Protein AF-A0A3D9SWX7-F1 (afdb_monomer)

Radius of gyration: 39.51 Å; Cα contacts (8 Å, |Δi|>4): 112; chains: 1; bounding box: 90×75×107 Å

Foldseek 3Di:
DVVVVVVVVVVQVVQCVVCVVVVHHRPVVVVVVVVVVVVVVVVVVDVVVPDPPVVVVVVVVVVVVVVVVVVVVVVVVVVVVVVVVVVVVVVVVVVVVVVVVVVPPDPPPPPPPPPPDDDPPCPAPFQAAPPPGDTDGVVQQPPDDPPDGDHDPVRVPPPPDPDPPPDPDPPPDPDDDDDDDDDDDDDDDDDDDDDDPDDDDDDPPPDPDDPVVPDDPVPDDDPDPVVCDDPVNDRPDLVSLLVVLVVLLVVLVVLLVVLVVVLVVCVVVVHDDDVSVVSVVSSVVSNVSSVVSVVVSVVSVVVVVVVVVCVVCVVPDDCPPVPDD

Mean predicted aligned error: 20.66 Å

Solvent-accessible surface area (backbone atoms only — not comparable to full-atom values): 20179 Å² total; per-residue (Å²): 112,71,68,58,53,52,52,53,49,54,52,51,53,53,50,37,51,54,27,52,75,68,75,39,85,27,74,68,54,55,56,47,48,54,52,48,50,57,47,52,50,54,49,49,55,48,57,73,69,41,75,53,73,69,54,52,51,54,50,50,53,49,52,50,52,50,50,53,53,49,52,52,51,49,52,51,51,50,52,53,53,49,54,52,50,56,51,48,56,50,49,53,49,51,51,50,51,51,50,51,61,68,66,49,74,75,75,80,72,71,77,74,78,76,86,85,66,98,65,95,65,83,76,66,69,63,47,57,15,69,87,79,56,51,70,36,57,66,78,81,54,74,85,69,63,95,88,57,78,57,65,45,75,66,67,67,67,47,75,75,73,73,73,78,72,77,73,78,70,78,75,77,71,79,74,82,76,81,78,93,78,77,87,78,76,87,85,75,83,76,83,90,72,79,88,77,87,72,80,77,76,82,71,79,78,78,81,80,75,62,73,83,75,72,60,66,86,82,72,64,74,78,75,79,52,73,90,79,51,52,94,80,78,56,64,92,43,72,68,52,44,46,52,48,28,53,50,52,23,51,50,23,52,53,48,26,53,55,40,52,54,48,48,55,53,38,48,74,70,70,54,74,61,72,68,52,54,53,45,52,53,50,29,52,51,24,54,52,49,22,52,51,26,51,53,51,34,57,56,55,52,56,52,48,57,54,53,51,54,47,68,75,41,74,82,74,61,76,65,73,77,80,71,71,127

Organism: NCBI:txid111806

Nearest PDB structures (foldseek):
  6b87-assembly2_B-3  TM=8.298E-01  e=4.002E+00  synthetic construct
  6he3-assembly1_A  TM=9.204E-01  e=6.513E+00  Pseudomonas aeruginosa
  6b87-assembly1_A-2  TM=7.754E-01  e=4.253E+00  synthetic construct

Sequence (325 aa):
MSLLIAYFLVRNTTQDLVFRATGKMPPSYRRSEARRQAREERAARRREKGDGPLKRFFAGELEQAVADAGEKRERARAKKRAARREAWELEDAEEAARRENRARPTPQVEPPPAPTGNSSGDDGVIIPCGDCGAGMDPADVAGYTPTADPLCRACRTRPTAPPPVPQPSPASRPAPSPDPQHAAAPNVPAPVGDPDTTRPEPAPAAVVIDISKWRPRAAMPEPIKEADVSVSGETPNLSAALAYTNTMASECMQGAASVETSIASLQAGGVSGPALSALAQAQEALTQAMTAFNAANAALTRHVSVSDAYAANHDAGDKQFVTQD

pLDDT: mean 78.06, std 18.07, range [32.56, 98.25]

Structure (mmCIF, N/CA/C/O backbone):
data_AF-A0A3D9SWX7-F1
#
_entry.id   AF-A0A3D9SWX7-F1
#
loop_
_atom_site.group_PDB
_atom_site.id
_atom_site.type_symbol
_atom_site.label_atom_id
_atom_site.label_alt_id
_atom_site.label_comp_id
_atom_site.label_asym_id
_atom_site.label_entity_id
_atom_site.label_seq_id
_atom_site.pdbx_PDB_ins_code
_atom_site.Cartn_x
_atom_site.Cartn_y
_atom_site.Cartn_z
_atom_site.occupancy
_atom_site.B_iso_or_equiv
_atom_site.auth_seq_id
_atom_site.auth_comp_id
_atom_site.auth_asym_id
_atom_site.auth_atom_id
_atom_site.pdbx_PDB_model_num
ATOM 1 N N . MET A 1 1 ? -37.914 10.258 11.280 1.00 65.19 1 MET A N 1
ATOM 2 C CA . MET A 1 1 ? -36.605 10.672 11.847 1.00 65.19 1 MET A CA 1
ATOM 3 C C . MET A 1 1 ? -35.975 11.827 11.067 1.00 65.19 1 MET A C 1
ATOM 5 O O . MET A 1 1 ? -35.713 12.861 11.663 1.00 65.19 1 MET A O 1
ATOM 9 N N . SER A 1 2 ? -35.792 11.715 9.749 1.00 72.12 2 SER A N 1
ATOM 10 C CA . SER A 1 2 ? -35.164 12.737 8.884 1.00 72.12 2 SER A CA 1
ATOM 11 C C . SER A 1 2 ? -35.827 14.127 8.929 1.00 72.12 2 SER A C 1
ATOM 13 O O . SER A 1 2 ? -35.125 15.129 9.022 1.00 72.12 2 SER A O 1
ATOM 15 N N . LEU A 1 3 ? -37.163 14.206 8.974 1.00 86.56 3 LEU A N 1
ATOM 16 C CA . LEU A 1 3 ? -37.883 15.488 9.087 1.00 86.56 3 LEU A CA 1
ATOM 17 C C . LEU A 1 3 ? -37.662 16.205 10.432 1.00 86.56 3 LEU A C 1
ATOM 19 O O . LEU A 1 3 ? -37.580 17.430 10.470 1.00 86.56 3 LEU A O 1
ATOM 23 N N . LEU A 1 4 ? -37.504 15.456 11.530 1.00 88.25 4 LEU A N 1
ATOM 24 C CA . LEU A 1 4 ? -37.203 16.039 12.842 1.00 88.25 4 LEU A CA 1
ATOM 25 C C . LEU A 1 4 ? -35.790 16.631 12.862 1.00 88.25 4 LEU A C 1
ATOM 27 O O . LEU A 1 4 ? -35.595 17.730 13.371 1.00 88.25 4 LEU A O 1
ATOM 31 N N . ILE A 1 5 ? -34.818 15.943 12.255 1.00 87.25 5 ILE A N 1
ATOM 32 C CA . ILE A 1 5 ? -33.437 16.432 12.136 1.00 87.25 5 ILE A CA 1
ATOM 33 C C . ILE A 1 5 ? -33.399 17.729 11.317 1.00 87.25 5 ILE A C 1
ATOM 35 O O . ILE A 1 5 ? -32.785 18.703 11.752 1.00 87.25 5 ILE A O 1
ATOM 39 N N . ALA A 1 6 ? -34.107 17.775 10.183 1.00 88.81 6 ALA A N 1
ATOM 40 C CA . ALA A 1 6 ? -34.207 18.978 9.356 1.00 88.81 6 ALA A CA 1
ATOM 41 C C . ALA A 1 6 ? -34.850 20.151 10.119 1.00 88.81 6 ALA A C 1
ATOM 43 O O . ALA A 1 6 ? -34.320 21.261 10.102 1.00 88.81 6 ALA A O 1
ATOM 44 N N . TYR A 1 7 ? -35.932 19.899 10.863 1.00 94.69 7 TYR A N 1
ATOM 45 C CA . TYR A 1 7 ? -36.587 20.915 11.691 1.00 94.69 7 TYR A CA 1
ATOM 46 C C . TYR A 1 7 ? -35.655 21.483 12.775 1.00 94.69 7 TYR A C 1
ATOM 48 O O . TYR A 1 7 ? -35.558 22.702 12.935 1.00 94.69 7 TYR A O 1
ATOM 56 N N . PHE A 1 8 ? -34.920 20.629 13.495 1.00 89.75 8 PHE A N 1
ATOM 57 C CA . PHE A 1 8 ? -33.957 21.081 14.506 1.00 89.75 8 PHE A CA 1
ATOM 58 C C . PHE A 1 8 ? -32.782 21.853 13.901 1.00 89.75 8 PHE A C 1
ATOM 60 O O . PHE A 1 8 ? -32.308 22.811 14.515 1.00 89.75 8 PHE A O 1
ATOM 67 N N . LEU A 1 9 ? -32.328 21.472 12.705 1.00 89.50 9 LEU A N 1
ATOM 68 C CA . LEU A 1 9 ? -31.266 22.180 11.999 1.00 89.50 9 LEU A CA 1
ATOM 69 C C . LEU A 1 9 ? -31.719 23.594 11.616 1.00 89.50 9 LEU A C 1
ATOM 71 O O . LEU A 1 9 ? -31.053 24.557 11.984 1.00 89.50 9 LEU A O 1
ATOM 75 N N . VAL A 1 10 ? -32.884 23.726 10.972 1.00 92.38 10 VAL A N 1
ATOM 76 C CA . VAL A 1 10 ? -33.448 25.025 10.561 1.00 92.38 10 VAL A CA 1
ATOM 77 C C . VAL A 1 10 ? -33.735 25.918 11.770 1.00 92.38 10 VAL A C 1
ATOM 79 O O . VAL A 1 10 ? -33.436 27.112 11.760 1.00 92.38 10 VAL A O 1
ATOM 82 N N . ARG A 1 11 ? -34.267 25.354 12.858 1.00 92.50 11 ARG A N 1
ATOM 83 C CA . ARG A 1 11 ? -34.503 26.103 14.098 1.00 92.50 11 ARG A CA 1
ATOM 84 C C . ARG A 1 11 ? -33.201 26.614 14.725 1.00 92.50 11 ARG A C 1
ATOM 86 O O . ARG A 1 11 ? -33.154 27.754 15.173 1.00 92.50 11 ARG A O 1
ATOM 93 N N . ASN A 1 12 ? -32.148 25.799 14.763 1.00 87.81 12 ASN A N 1
ATOM 94 C CA . ASN A 1 12 ? -30.866 26.220 15.330 1.00 87.81 12 ASN A CA 1
ATOM 95 C C . ASN A 1 12 ? -30.166 27.269 14.455 1.00 87.81 12 ASN A C 1
ATOM 97 O O . ASN A 1 12 ? -29.631 28.236 14.990 1.00 87.81 12 ASN A O 1
ATOM 101 N N . THR A 1 13 ? -30.205 27.129 13.126 1.00 87.19 13 THR A N 1
ATOM 102 C CA . THR A 1 13 ? -29.571 28.100 12.218 1.00 87.19 13 THR A CA 1
ATOM 103 C C . THR A 1 13 ? -30.276 29.452 12.253 1.00 87.19 13 THR A C 1
ATOM 105 O O . THR A 1 13 ? -29.616 30.485 12.328 1.00 87.19 13 THR A O 1
ATOM 108 N N . THR A 1 14 ? -31.609 29.463 12.270 1.00 90.94 14 THR A N 1
ATOM 109 C CA . THR A 1 14 ? -32.395 30.703 12.391 1.00 90.94 14 THR A CA 1
ATOM 110 C C . THR A 1 14 ? -32.165 31.399 13.731 1.00 90.94 14 THR A C 1
ATOM 112 O O . THR A 1 14 ? -31.954 32.611 13.755 1.00 90.94 14 THR A O 1
ATOM 115 N N . GLN A 1 15 ? -32.114 30.652 14.840 1.00 90.31 15 GLN A N 1
ATOM 116 C CA . GLN A 1 15 ? -31.745 31.211 16.143 1.00 90.31 15 GLN A CA 1
ATOM 117 C C . GLN A 1 15 ? -30.334 31.808 16.119 1.00 90.31 15 GLN A C 1
ATOM 119 O O . GLN A 1 15 ? -30.150 32.944 16.553 1.00 90.31 15 GLN A O 1
ATOM 124 N N . ASP A 1 16 ? -29.350 31.106 15.561 1.00 87.38 16 ASP A N 1
ATOM 125 C CA . ASP A 1 16 ? -27.976 31.606 15.504 1.00 87.38 16 ASP A CA 1
ATOM 126 C C . ASP A 1 16 ? -27.852 32.894 14.666 1.00 87.38 16 ASP A C 1
ATOM 128 O O . ASP A 1 16 ? -27.117 33.806 15.054 1.00 87.38 16 ASP A O 1
ATOM 132 N N . LEU A 1 17 ? -28.619 33.024 13.576 1.00 88.94 17 LEU A N 1
ATOM 133 C CA . LEU A 1 17 ? -28.676 34.250 12.770 1.00 88.94 17 LEU A CA 1
ATOM 134 C C . LEU A 1 17 ? -29.289 35.431 13.538 1.00 88.94 17 LEU A C 1
ATOM 136 O O . LEU A 1 17 ? -28.744 36.534 13.489 1.00 88.94 17 LEU A O 1
ATOM 140 N N . VAL A 1 18 ? -30.367 35.209 14.297 1.00 92.75 18 VAL A N 1
ATOM 141 C CA . VAL A 1 18 ? -30.995 36.253 15.133 1.00 92.75 18 VAL A CA 1
ATOM 142 C C . VAL A 1 18 ? -30.048 36.716 16.245 1.00 92.75 18 VAL A C 1
ATOM 144 O O . VAL A 1 18 ? -29.909 37.914 16.503 1.00 92.75 18 VAL A O 1
ATOM 147 N N . PHE A 1 19 ? -29.344 35.786 16.892 1.00 91.44 19 PHE A N 1
ATOM 148 C CA . PHE A 1 19 ? -28.353 36.132 17.914 1.00 91.44 19 PHE A CA 1
ATOM 149 C C . PHE A 1 19 ? -27.178 36.917 17.319 1.00 91.44 19 PHE A C 1
ATOM 151 O O . PHE A 1 19 ? -26.782 37.944 17.874 1.00 91.44 19 PHE A O 1
ATOM 158 N N . ARG A 1 20 ? -26.695 36.517 16.138 1.00 87.56 20 ARG A N 1
ATOM 159 C CA . ARG A 1 20 ? -25.644 37.249 15.422 1.00 87.56 20 ARG A CA 1
ATOM 160 C C . ARG A 1 20 ? -26.080 38.666 15.041 1.00 87.56 20 ARG A C 1
ATOM 162 O O . ARG A 1 20 ? -25.298 39.594 15.221 1.00 87.56 20 ARG A O 1
ATOM 169 N N . ALA A 1 21 ? -27.319 38.849 14.586 1.00 91.50 21 ALA A N 1
ATOM 170 C CA . ALA A 1 21 ? -27.867 40.167 14.256 1.00 91.50 21 ALA A CA 1
ATOM 171 C C . ALA A 1 21 ? -28.000 41.089 15.484 1.00 91.50 21 ALA A C 1
ATOM 173 O O . ALA A 1 21 ? -27.862 42.300 15.366 1.00 91.50 21 ALA A O 1
ATOM 174 N N . THR A 1 22 ? -28.216 40.523 16.676 1.00 93.25 22 THR A N 1
ATOM 175 C CA . THR A 1 22 ? -28.318 41.281 17.939 1.00 93.25 22 THR A CA 1
ATOM 176 C C . THR A 1 22 ? -26.972 41.504 18.638 1.00 93.25 22 THR A C 1
ATOM 178 O O . THR A 1 22 ? -26.945 42.005 19.762 1.00 93.25 22 THR A O 1
ATOM 181 N N . GLY A 1 23 ? -25.853 41.112 18.014 1.00 91.62 23 GLY A N 1
ATOM 182 C CA . GLY A 1 23 ? -24.508 41.225 18.592 1.00 91.62 23 GLY A CA 1
ATOM 183 C C . GLY A 1 23 ? -24.265 40.309 19.799 1.00 91.62 23 GLY A C 1
ATOM 184 O O . GLY A 1 23 ? -23.254 40.439 20.488 1.00 91.62 23 GLY A O 1
ATOM 185 N N . LYS A 1 24 ? -25.180 39.374 20.081 1.00 92.69 24 LYS A N 1
ATOM 186 C CA . LYS A 1 24 ? -25.066 38.424 21.192 1.00 92.69 24 LYS A CA 1
ATOM 187 C C . LYS A 1 24 ? -24.493 37.108 20.678 1.00 92.69 24 LYS A C 1
ATOM 189 O O . LYS A 1 24 ? -24.900 36.601 19.640 1.00 92.69 24 LYS A O 1
ATOM 194 N N . MET A 1 25 ? -23.579 36.503 21.438 1.00 90.12 25 MET A N 1
ATOM 195 C CA . MET A 1 25 ? -23.024 35.205 21.046 1.00 90.12 25 MET A CA 1
ATOM 196 C C . MET A 1 25 ? -24.112 34.119 20.987 1.00 90.12 25 MET A C 1
ATOM 198 O O . MET A 1 25 ? -24.830 33.956 21.986 1.00 90.12 25 MET A O 1
ATOM 202 N N . PRO A 1 26 ? -24.204 33.354 19.880 1.00 91.12 26 PRO A N 1
ATOM 203 C CA . PRO A 1 26 ? -25.212 32.318 19.712 1.00 91.12 26 PRO A CA 1
ATOM 204 C C . PRO A 1 26 ? -25.131 31.219 20.786 1.00 91.12 26 PRO A C 1
ATOM 206 O O . PRO A 1 26 ? -24.032 30.854 21.224 1.00 91.12 26 PRO A O 1
ATOM 209 N N . PRO A 1 27 ? -26.264 30.633 21.214 1.00 86.56 27 PRO A N 1
ATOM 210 C CA . PRO A 1 27 ? -26.275 29.538 22.187 1.00 86.56 27 PRO A CA 1
ATOM 211 C C . PRO A 1 27 ? -25.496 28.291 21.736 1.00 86.56 27 PRO A C 1
ATOM 213 O O . PRO A 1 27 ? -24.993 27.539 22.577 1.00 86.56 27 PRO A O 1
ATOM 216 N N . SER A 1 28 ? -25.402 28.038 20.427 1.00 82.69 28 SER A N 1
ATOM 217 C CA . SER A 1 28 ? -24.590 26.954 19.857 1.00 82.69 28 SER A CA 1
ATOM 218 C C . SER A 1 28 ? -23.093 27.202 20.082 1.00 82.69 28 SER A C 1
ATOM 220 O O . SER A 1 28 ? -22.375 26.306 20.536 1.00 82.69 28 SER A O 1
ATOM 222 N N . TYR A 1 29 ? -22.650 28.443 19.869 1.00 87.69 29 TYR A N 1
ATOM 223 C CA . TYR A 1 29 ? -21.272 28.881 20.050 1.00 87.69 29 TYR A CA 1
ATOM 224 C C . TYR A 1 29 ? -20.845 28.802 21.520 1.00 87.69 29 TYR A C 1
ATOM 226 O O . TYR A 1 29 ? -19.825 28.189 21.817 1.00 87.69 29 TYR A O 1
ATOM 234 N N . ARG A 1 30 ? -21.684 29.253 22.465 1.00 88.94 30 ARG A N 1
ATOM 235 C CA . ARG A 1 30 ? -21.410 29.102 23.912 1.00 88.94 30 ARG A CA 1
ATOM 236 C C . ARG A 1 30 ? -21.240 27.640 24.334 1.00 88.94 30 ARG A C 1
ATOM 238 O O . ARG A 1 30 ? -20.355 27.316 25.118 1.00 88.94 30 ARG A O 1
ATOM 245 N N . ARG A 1 31 ? -22.063 26.730 23.795 1.00 89.44 31 ARG A N 1
ATOM 246 C CA . ARG A 1 31 ? -21.935 25.280 24.042 1.00 89.44 31 ARG A CA 1
ATOM 247 C C . ARG A 1 31 ? -20.688 24.680 23.392 1.00 89.44 31 ARG A C 1
ATOM 249 O O . ARG A 1 31 ? -20.168 23.677 23.880 1.00 89.44 31 ARG A O 1
ATOM 256 N N . SER A 1 32 ? -20.232 25.242 22.276 1.00 87.38 32 SER A N 1
ATOM 257 C CA . SER A 1 32 ? -18.967 24.865 21.642 1.00 87.38 32 SER A CA 1
ATOM 258 C C . SER A 1 32 ? -17.776 25.326 22.483 1.00 87.38 32 SER A C 1
ATOM 260 O O . SER A 1 32 ? -16.934 24.504 22.839 1.00 87.38 32 SER A O 1
ATOM 262 N N . GLU A 1 33 ? -17.757 26.595 22.899 1.00 93.25 33 GLU A N 1
ATOM 263 C CA . GLU A 1 33 ? -16.708 27.154 23.756 1.00 93.25 33 GLU A CA 1
ATOM 264 C C . GLU A 1 33 ? -16.634 26.453 25.108 1.00 93.25 33 GLU A C 1
ATOM 266 O O . GLU A 1 33 ? -15.548 26.048 25.505 1.00 93.25 33 GLU A O 1
ATOM 271 N N . ALA A 1 34 ? -17.767 26.189 25.766 1.00 94.56 34 ALA A N 1
ATOM 272 C CA . ALA A 1 34 ? -17.787 25.431 27.017 1.00 94.56 34 ALA A CA 1
ATOM 273 C C . ALA A 1 34 ? -17.200 24.017 26.843 1.00 94.56 34 ALA A C 1
ATOM 275 O O . ALA A 1 34 ? -16.449 23.533 27.688 1.00 94.56 34 ALA A O 1
ATOM 276 N N . ARG A 1 35 ? -17.484 23.348 25.714 1.00 94.75 35 ARG A N 1
ATOM 277 C CA . ARG A 1 35 ? -16.874 22.046 25.390 1.00 94.75 35 ARG A CA 1
ATOM 278 C C . ARG A 1 35 ? -15.382 22.166 25.096 1.00 94.75 35 ARG A C 1
ATOM 280 O O . ARG A 1 35 ? -14.642 21.246 25.446 1.00 94.75 35 ARG A O 1
ATOM 287 N N . ARG A 1 36 ? -14.943 23.258 24.467 1.00 92.81 36 ARG A N 1
ATOM 288 C CA . ARG A 1 36 ? -13.527 23.537 24.206 1.00 92.81 36 ARG A CA 1
ATOM 289 C C . ARG A 1 36 ? -12.778 23.785 25.513 1.00 92.81 36 ARG A C 1
ATOM 291 O O . ARG A 1 36 ? -11.831 23.058 25.785 1.00 92.81 36 ARG A O 1
ATOM 298 N N . GLN A 1 37 ? -13.285 24.670 26.368 1.00 95.75 37 GLN A N 1
ATOM 299 C CA . GLN A 1 37 ? -12.747 24.946 27.702 1.00 95.75 37 GLN A CA 1
ATOM 300 C C . GLN A 1 37 ? -12.686 23.675 28.559 1.00 95.75 37 GLN A C 1
ATOM 302 O O . GLN A 1 37 ? -11.642 23.361 29.113 1.00 95.75 37 GLN A O 1
ATOM 307 N N . ALA A 1 38 ? -13.739 22.851 28.575 1.00 95.25 38 ALA A N 1
ATOM 308 C CA . ALA A 1 38 ? -13.725 21.579 29.305 1.00 95.25 38 ALA A CA 1
ATOM 309 C C . ALA A 1 38 ? -12.740 20.538 28.727 1.00 95.25 38 ALA A C 1
ATOM 311 O O . ALA A 1 38 ? -12.335 19.598 29.418 1.00 95.25 38 ALA A O 1
ATOM 312 N N . ARG A 1 39 ? -12.377 20.621 27.439 1.00 93.88 39 ARG A N 1
ATOM 313 C CA . ARG A 1 39 ? -11.306 19.795 26.850 1.00 93.88 39 ARG A CA 1
ATOM 314 C C . ARG A 1 39 ? -9.933 20.344 27.225 1.00 93.88 39 ARG A C 1
ATOM 316 O O . ARG A 1 39 ? -9.076 19.553 27.608 1.00 93.88 39 ARG A O 1
ATOM 323 N N . GLU A 1 40 ? -9.753 21.658 27.153 1.00 93.25 40 GLU A N 1
ATOM 324 C CA . GLU A 1 40 ? -8.526 22.357 27.541 1.00 93.25 40 GLU A CA 1
ATOM 325 C C . GLU A 1 40 ? -8.218 22.145 29.029 1.00 93.25 40 GLU A C 1
ATOM 327 O O . GLU A 1 40 ? -7.103 21.757 29.356 1.00 93.25 40 GLU A O 1
ATOM 332 N N . GLU A 1 41 ? -9.206 22.252 29.921 1.00 96.06 41 GLU A N 1
ATOM 333 C CA . GLU A 1 41 ? -9.040 21.999 31.358 1.00 96.06 41 GLU A CA 1
ATOM 334 C C . GLU A 1 41 ? -8.680 20.532 31.637 1.00 96.06 41 GLU A C 1
ATOM 336 O O . GLU A 1 41 ? -7.759 20.239 32.399 1.00 96.06 41 GLU A O 1
ATOM 341 N N . ARG A 1 42 ? -9.346 19.574 30.975 1.00 92.44 42 ARG A N 1
ATOM 342 C CA . ARG A 1 42 ? -8.982 18.150 31.091 1.00 92.44 42 ARG A CA 1
ATOM 343 C C . ARG A 1 42 ? -7.574 17.877 30.569 1.00 92.44 42 ARG A C 1
ATOM 345 O O . ARG A 1 42 ? -6.878 17.037 31.136 1.00 92.44 42 ARG A O 1
ATOM 352 N N . ALA A 1 43 ? -7.155 18.554 29.503 1.00 87.06 43 ALA A N 1
ATOM 353 C CA . ALA A 1 43 ? -5.800 18.455 28.979 1.00 87.06 43 ALA A CA 1
ATOM 354 C C . ALA A 1 43 ? -4.778 19.094 29.934 1.00 87.06 43 ALA A C 1
ATOM 356 O O . ALA A 1 43 ? -3.744 18.483 30.189 1.00 87.06 43 ALA A O 1
ATOM 357 N N . ALA A 1 44 ? -5.082 20.254 30.520 1.00 92.88 44 ALA A N 1
ATOM 358 C CA . ALA A 1 44 ? -4.249 20.919 31.521 1.00 92.88 44 ALA A CA 1
ATOM 359 C C . ALA A 1 44 ? -4.075 20.049 32.772 1.00 92.88 44 ALA A C 1
ATOM 361 O O . ALA A 1 44 ? -2.945 19.751 33.143 1.00 92.88 44 ALA A O 1
ATOM 362 N N . ARG A 1 45 ? -5.163 19.493 33.325 1.00 92.50 45 ARG A N 1
ATOM 363 C CA . ARG A 1 45 ? -5.100 18.536 34.447 1.00 92.50 45 ARG A CA 1
ATOM 364 C C . ARG A 1 45 ? -4.278 17.287 34.120 1.00 92.50 45 ARG A C 1
ATOM 366 O O . ARG A 1 45 ? -3.641 16.718 35.001 1.00 92.50 45 ARG A O 1
ATOM 373 N N . ARG A 1 46 ? -4.303 16.820 32.865 1.00 84.31 46 ARG A N 1
ATOM 374 C CA . ARG A 1 46 ? -3.449 15.707 32.410 1.00 84.31 46 ARG A CA 1
ATOM 375 C C . ARG A 1 46 ? -1.976 16.114 32.332 1.00 84.31 46 ARG A C 1
ATOM 377 O O . ARG A 1 46 ? -1.136 15.300 32.687 1.00 84.31 46 ARG A O 1
ATOM 384 N N . ARG A 1 47 ? -1.674 17.346 31.908 1.00 84.81 47 ARG A N 1
ATOM 385 C CA . ARG A 1 47 ? -0.307 17.896 31.896 1.00 84.81 47 ARG A CA 1
ATOM 386 C C . ARG A 1 47 ? 0.238 18.083 33.313 1.00 84.81 47 ARG A C 1
ATOM 388 O O . ARG A 1 47 ? 1.361 17.674 33.572 1.00 84.81 47 ARG A O 1
ATOM 395 N N . GLU A 1 48 ? -0.565 18.621 34.231 1.00 88.06 48 GLU A N 1
ATOM 396 C CA . GLU A 1 48 ? -0.192 18.812 35.642 1.00 88.06 48 GLU A CA 1
ATOM 397 C C . GLU A 1 48 ? 0.071 17.492 36.369 1.00 88.06 48 GLU A C 1
ATOM 399 O O . GLU A 1 48 ? 1.035 17.383 37.119 1.00 88.06 48 GLU A O 1
ATOM 404 N N . LYS A 1 49 ? -0.740 16.456 36.109 1.00 88.31 49 LYS A N 1
ATOM 405 C CA . LYS A 1 49 ? -0.503 15.107 36.654 1.00 88.31 49 LYS A CA 1
ATOM 406 C C . LYS A 1 49 ? 0.768 14.445 36.111 1.00 88.31 49 LYS A C 1
ATOM 408 O O . LYS A 1 49 ? 1.166 13.404 36.630 1.00 88.31 49 LYS A O 1
ATOM 413 N N . GLY A 1 50 ? 1.398 15.048 35.103 1.00 82.81 50 GLY A N 1
ATOM 414 C CA . GLY A 1 50 ? 2.525 14.489 34.382 1.00 82.81 50 GLY A CA 1
ATOM 415 C C . GLY A 1 50 ? 2.115 13.295 33.525 1.00 82.81 50 GLY A C 1
ATOM 416 O O . GLY A 1 50 ? 1.161 12.565 33.808 1.00 82.81 50 GLY A O 1
ATOM 417 N N . ASP A 1 51 ? 2.864 13.065 32.453 1.00 75.94 51 ASP A N 1
ATOM 418 C CA . ASP A 1 51 ? 2.798 11.777 31.782 1.00 75.94 51 ASP A CA 1
ATOM 419 C C . ASP A 1 51 ? 3.341 10.711 32.734 1.00 75.94 51 ASP A C 1
ATOM 421 O O . ASP A 1 51 ? 4.468 10.814 33.225 1.00 75.94 51 ASP A O 1
ATOM 425 N N . GLY A 1 52 ? 2.498 9.719 33.036 1.00 82.62 52 GLY A N 1
ATOM 426 C CA . GLY A 1 52 ? 2.850 8.620 33.925 1.00 82.62 52 GLY A CA 1
ATOM 427 C C . GLY A 1 52 ? 4.140 7.918 33.478 1.00 82.62 52 GLY A C 1
ATOM 428 O O . GLY A 1 52 ? 4.502 7.984 32.299 1.00 82.62 52 GLY A O 1
ATOM 429 N N . PRO A 1 53 ? 4.827 7.213 34.392 1.00 80.62 53 PRO A N 1
ATOM 430 C CA . PRO A 1 53 ? 6.151 6.635 34.144 1.00 80.62 53 PRO A CA 1
ATOM 431 C C . PRO A 1 53 ? 6.196 5.762 32.881 1.00 80.62 53 PRO A C 1
ATOM 433 O O . PRO A 1 53 ? 7.150 5.840 32.113 1.00 80.62 53 PRO A O 1
ATOM 436 N N . LEU A 1 54 ? 5.113 5.030 32.598 1.00 73.81 54 LEU A N 1
ATOM 437 C CA . LEU A 1 54 ? 4.976 4.204 31.398 1.00 73.81 54 LEU A CA 1
ATOM 438 C C . LEU A 1 54 ? 5.038 5.023 30.095 1.00 73.81 54 LEU A C 1
ATOM 440 O O . LEU A 1 54 ? 5.702 4.637 29.142 1.00 73.81 54 LEU A O 1
ATOM 444 N N . LYS A 1 55 ? 4.370 6.182 30.043 1.00 74.44 55 LYS A N 1
ATOM 445 C CA . LYS A 1 55 ? 4.366 7.036 28.846 1.00 74.44 55 LYS A CA 1
ATOM 446 C C . LYS A 1 55 ? 5.713 7.695 28.603 1.00 74.44 55 LYS A C 1
ATOM 448 O O . LYS A 1 55 ? 6.093 7.842 27.450 1.00 74.44 55 LYS A O 1
ATOM 453 N N . ARG A 1 56 ? 6.423 8.086 29.664 1.00 76.62 56 ARG A N 1
ATOM 454 C CA . ARG A 1 56 ? 7.785 8.628 29.545 1.00 76.62 56 ARG A CA 1
ATOM 455 C C . ARG A 1 56 ? 8.749 7.581 28.999 1.00 76.62 56 ARG A C 1
ATOM 457 O O . ARG A 1 56 ? 9.557 7.911 28.143 1.00 76.62 56 ARG A O 1
ATOM 464 N N . PHE A 1 57 ? 8.607 6.331 29.443 1.00 81.56 57 PHE A N 1
ATOM 465 C CA . PHE A 1 57 ? 9.379 5.210 28.916 1.00 81.56 57 PHE A CA 1
ATOM 466 C C . PHE A 1 57 ? 9.124 5.009 27.414 1.00 81.56 57 PHE A C 1
ATOM 468 O O . PHE A 1 57 ? 10.059 5.069 26.624 1.00 81.56 57 PHE A O 1
ATOM 475 N N . PHE A 1 58 ? 7.857 4.900 26.996 1.00 80.62 58 PHE A N 1
ATOM 476 C CA . PHE A 1 58 ? 7.528 4.731 25.575 1.00 80.62 58 PHE A CA 1
ATOM 477 C C . PHE A 1 58 ? 7.874 5.948 24.711 1.00 80.62 58 PHE A C 1
ATOM 479 O O . PHE A 1 58 ? 8.277 5.776 23.567 1.00 80.62 58 PHE A O 1
ATOM 486 N N . ALA A 1 59 ? 7.729 7.171 25.228 1.00 79.38 59 ALA A N 1
ATOM 487 C CA . ALA A 1 59 ? 8.123 8.375 24.500 1.00 79.38 59 ALA A CA 1
ATOM 488 C C . ALA A 1 59 ? 9.641 8.417 24.273 1.00 79.38 59 ALA A C 1
ATOM 490 O O . ALA A 1 59 ? 10.066 8.705 23.159 1.00 79.38 59 ALA A O 1
ATOM 491 N N . GLY A 1 60 ? 10.436 8.061 25.289 1.00 86.25 60 GLY A N 1
ATOM 492 C CA . GLY A 1 60 ? 11.892 7.973 25.173 1.00 86.25 60 GLY A CA 1
ATOM 493 C C . GLY A 1 60 ? 12.342 6.882 24.201 1.00 86.25 60 GLY A C 1
ATOM 494 O O . GLY A 1 60 ? 13.154 7.151 23.320 1.00 86.25 60 GLY A O 1
ATOM 495 N N . GLU A 1 61 ? 11.769 5.676 24.289 1.00 86.62 61 GLU A N 1
ATOM 496 C CA . GLU A 1 61 ? 12.092 4.602 23.338 1.00 86.62 61 GLU A CA 1
ATOM 497 C C . GLU A 1 61 ? 11.660 4.940 21.907 1.00 86.62 61 GLU A C 1
ATOM 499 O O . GLU A 1 61 ? 12.366 4.613 20.953 1.00 86.62 61 GLU A O 1
ATOM 504 N N . LEU A 1 62 ? 10.528 5.628 21.734 1.00 85.12 62 LEU A N 1
ATOM 505 C CA . LEU A 1 62 ? 10.080 6.073 20.418 1.00 85.12 62 LEU A CA 1
ATOM 506 C C . LEU A 1 62 ? 11.019 7.138 19.840 1.00 85.12 62 LEU A C 1
ATOM 508 O O . LEU A 1 62 ? 11.370 7.059 18.664 1.00 85.12 62 LEU A O 1
ATOM 512 N N . GLU A 1 63 ? 11.440 8.113 20.645 1.00 88.50 63 GLU A N 1
ATOM 513 C CA . GLU A 1 63 ? 12.384 9.153 20.228 1.00 88.50 63 GLU A CA 1
ATOM 514 C C . GLU A 1 63 ? 13.736 8.544 19.835 1.00 88.50 63 GLU A C 1
ATOM 516 O O . GLU A 1 63 ? 14.263 8.847 18.762 1.00 88.50 63 GLU A O 1
ATOM 521 N N . GLN A 1 64 ? 14.233 7.592 20.627 1.00 89.88 64 GLN A N 1
ATOM 522 C CA . GLN A 1 64 ? 15.449 6.845 20.317 1.00 89.88 64 GLN A CA 1
ATOM 523 C C . GLN A 1 64 ? 15.294 6.009 19.036 1.00 89.88 64 GLN A C 1
ATOM 525 O O . GLN A 1 64 ? 16.146 6.063 18.152 1.00 89.88 64 GLN A O 1
ATOM 530 N N . ALA A 1 65 ? 14.166 5.316 18.856 1.00 84.12 65 ALA A N 1
ATOM 531 C CA . ALA A 1 65 ? 13.898 4.544 17.644 1.00 84.12 65 ALA A CA 1
ATOM 532 C C . ALA A 1 65 ? 13.794 5.421 16.381 1.00 84.12 65 ALA A C 1
ATOM 534 O O . ALA A 1 65 ? 14.165 4.974 15.288 1.00 84.12 65 ALA A O 1
ATOM 535 N N . VAL A 1 66 ? 13.281 6.650 16.508 1.00 89.19 66 VAL A N 1
ATOM 536 C CA . VAL A 1 66 ? 13.229 7.636 15.418 1.00 89.19 66 VAL A CA 1
ATOM 537 C C . VAL A 1 66 ? 14.626 8.171 15.103 1.00 89.19 66 VAL A C 1
ATOM 539 O O . VAL A 1 66 ? 14.968 8.261 13.919 1.00 89.19 66 VAL A O 1
ATOM 542 N N . ALA A 1 67 ? 15.440 8.463 16.120 1.00 91.00 67 ALA A N 1
ATOM 543 C CA . ALA A 1 67 ? 16.831 8.879 15.953 1.00 91.00 67 ALA A CA 1
ATOM 544 C C . ALA A 1 67 ? 17.662 7.793 15.244 1.00 91.00 67 ALA A C 1
ATOM 546 O O . ALA A 1 67 ? 18.264 8.070 14.203 1.00 91.00 67 ALA A O 1
ATOM 547 N N . ASP A 1 68 ? 17.580 6.540 15.700 1.00 89.44 68 ASP A N 1
ATOM 548 C CA . ASP A 1 68 ? 18.262 5.389 15.090 1.00 89.44 68 ASP A CA 1
ATOM 549 C C . ASP A 1 68 ? 17.828 5.174 13.630 1.00 89.44 68 ASP A C 1
ATOM 551 O O . ASP A 1 68 ? 18.633 4.879 12.738 1.00 89.44 68 ASP A O 1
ATOM 555 N N . ALA A 1 69 ? 16.532 5.340 13.344 1.00 85.62 69 ALA A N 1
ATOM 556 C CA . ALA A 1 69 ? 16.011 5.259 11.981 1.00 85.62 69 ALA A CA 1
ATOM 557 C C . ALA A 1 69 ? 16.495 6.426 11.101 1.00 85.62 69 ALA A C 1
ATOM 559 O O . ALA A 1 69 ? 16.684 6.254 9.891 1.00 85.62 69 ALA A O 1
ATOM 560 N N . GLY A 1 70 ? 16.681 7.614 11.681 1.00 91.12 70 GLY A N 1
ATOM 561 C CA . GLY A 1 70 ? 17.326 8.759 11.040 1.00 91.12 70 GLY A CA 1
ATOM 562 C C . GLY A 1 70 ? 18.764 8.435 10.649 1.00 91.12 70 GLY A C 1
ATOM 563 O O . GLY A 1 70 ? 19.101 8.487 9.464 1.00 91.12 70 GLY A O 1
ATOM 564 N N . GLU A 1 71 ? 19.566 7.976 11.607 1.00 92.56 71 GLU A N 1
ATOM 565 C CA . GLU A 1 71 ? 20.971 7.631 11.389 1.00 92.56 71 GLU A CA 1
ATOM 566 C C . GLU A 1 71 ? 21.130 6.524 10.333 1.00 92.56 71 GLU A C 1
ATOM 568 O O . GLU A 1 71 ? 21.950 6.628 9.416 1.00 92.56 71 GLU A O 1
ATOM 573 N N . LYS A 1 72 ? 20.286 5.484 10.373 1.00 90.38 72 LYS A N 1
ATOM 574 C CA . LYS A 1 72 ? 20.298 4.417 9.358 1.00 90.38 72 LYS A CA 1
ATOM 575 C C . LYS A 1 72 ? 20.022 4.956 7.951 1.00 90.38 72 LYS A C 1
ATOM 577 O O . LYS A 1 72 ? 20.673 4.531 6.991 1.00 90.38 72 LYS A O 1
ATOM 582 N N . ARG A 1 73 ? 19.082 5.898 7.809 1.00 91.38 73 ARG A N 1
ATOM 583 C CA . ARG A 1 73 ? 18.781 6.553 6.522 1.00 91.38 73 ARG A CA 1
ATOM 584 C C . ARG A 1 73 ? 19.940 7.425 6.052 1.00 91.38 73 ARG A C 1
ATOM 586 O O . ARG A 1 73 ? 20.256 7.410 4.862 1.00 91.38 73 ARG A O 1
ATOM 593 N N . GLU A 1 74 ? 20.604 8.138 6.953 1.00 92.06 74 GLU A N 1
ATOM 594 C CA . GLU A 1 74 ? 21.789 8.931 6.617 1.00 92.06 74 GLU A CA 1
ATOM 595 C C . GLU A 1 74 ? 22.966 8.060 6.182 1.00 92.06 74 GLU A C 1
ATOM 597 O O . GLU A 1 74 ? 23.562 8.338 5.138 1.00 92.06 74 GLU A O 1
ATOM 602 N N . ARG A 1 75 ? 23.239 6.954 6.884 1.00 94.62 75 ARG A N 1
ATOM 603 C CA . ARG A 1 75 ? 24.253 5.964 6.482 1.00 94.62 75 ARG A CA 1
ATOM 604 C C . ARG A 1 75 ? 23.949 5.378 5.102 1.00 94.62 75 ARG A C 1
ATOM 606 O O . ARG A 1 75 ? 24.844 5.291 4.262 1.00 94.62 75 ARG A O 1
ATOM 613 N N . ALA A 1 76 ? 22.689 5.044 4.817 1.00 90.31 76 ALA A N 1
ATOM 614 C CA . ALA A 1 76 ? 22.280 4.557 3.497 1.00 90.31 76 ALA A CA 1
ATOM 615 C C . ALA A 1 76 ? 22.484 5.614 2.393 1.00 90.31 76 ALA A C 1
ATOM 617 O O . ALA A 1 76 ? 23.014 5.306 1.323 1.00 90.31 76 ALA A O 1
ATOM 618 N N . ARG A 1 77 ? 22.129 6.880 2.657 1.00 94.94 77 ARG A N 1
ATOM 619 C CA . ARG A 1 77 ? 22.375 8.003 1.733 1.00 94.94 77 ARG A CA 1
ATOM 620 C C . ARG A 1 77 ? 23.869 8.256 1.531 1.00 94.94 77 ARG A C 1
ATOM 622 O O . ARG A 1 77 ? 24.290 8.512 0.406 1.00 94.94 77 ARG A O 1
ATOM 629 N N . ALA A 1 78 ? 24.676 8.171 2.586 1.00 95.88 78 ALA A N 1
ATOM 630 C CA . ALA A 1 78 ? 26.128 8.297 2.512 1.00 95.88 78 ALA A CA 1
ATOM 631 C C . ALA A 1 78 ? 26.743 7.179 1.660 1.00 95.88 78 ALA A C 1
ATOM 633 O O . ALA A 1 78 ? 27.496 7.484 0.738 1.00 95.88 78 ALA A O 1
ATOM 634 N N . LYS A 1 79 ? 26.336 5.920 1.874 1.00 95.25 79 LYS A N 1
ATOM 635 C CA . LYS A 1 79 ? 26.764 4.775 1.056 1.00 95.25 79 LYS A CA 1
ATOM 636 C C . LYS A 1 79 ? 26.392 4.957 -0.417 1.00 95.25 79 LYS A C 1
ATOM 638 O O . LYS A 1 79 ? 27.225 4.744 -1.288 1.00 95.25 79 LYS A O 1
ATOM 643 N N . LYS A 1 80 ? 25.173 5.425 -0.708 1.00 92.06 80 LYS A N 1
ATOM 644 C CA . LYS A 1 80 ? 24.738 5.707 -2.087 1.00 92.06 80 LYS A CA 1
ATOM 645 C C . LYS A 1 80 ? 25.530 6.852 -2.731 1.00 92.06 80 LYS A C 1
ATOM 647 O O . LYS A 1 80 ? 25.830 6.780 -3.916 1.00 92.06 80 LYS A O 1
ATOM 652 N N . ARG A 1 81 ? 25.879 7.899 -1.972 1.00 96.50 81 ARG A N 1
ATOM 653 C CA . ARG A 1 81 ? 26.756 8.986 -2.449 1.00 96.50 81 ARG A CA 1
ATOM 654 C C . ARG A 1 81 ? 28.182 8.500 -2.710 1.00 96.50 81 ARG A C 1
ATOM 656 O O . ARG A 1 81 ? 28.768 8.934 -3.690 1.00 96.50 81 ARG A O 1
ATOM 663 N N . ALA A 1 82 ? 28.714 7.606 -1.877 1.00 95.69 82 ALA A N 1
ATOM 664 C CA . ALA A 1 82 ? 30.024 6.995 -2.094 1.00 95.69 82 ALA A CA 1
ATOM 665 C C . ALA A 1 82 ? 30.043 6.145 -3.374 1.00 95.69 82 ALA A C 1
ATOM 667 O O . ALA A 1 82 ? 30.851 6.420 -4.248 1.00 95.69 82 ALA A O 1
ATOM 668 N N . ALA A 1 83 ? 29.070 5.246 -3.549 1.00 94.38 83 ALA A N 1
ATOM 669 C CA . ALA A 1 83 ? 28.961 4.421 -4.757 1.00 94.38 83 ALA A CA 1
ATOM 670 C C . ALA A 1 83 ? 28.802 5.251 -6.045 1.00 94.38 83 ALA A C 1
ATOM 672 O O . ALA A 1 83 ? 29.316 4.885 -7.094 1.00 94.38 83 ALA A O 1
ATOM 673 N N . ARG A 1 84 ? 28.103 6.396 -5.980 1.00 95.62 84 ARG A N 1
ATOM 674 C CA . ARG A 1 84 ? 28.017 7.325 -7.120 1.00 95.62 84 ARG A CA 1
ATOM 675 C C . ARG A 1 84 ? 29.356 7.976 -7.460 1.00 95.62 84 ARG A C 1
ATOM 677 O O . ARG A 1 84 ? 29.613 8.186 -8.634 1.00 95.62 84 ARG A O 1
ATOM 684 N N . ARG A 1 85 ? 30.180 8.300 -6.458 1.00 96.56 85 ARG A N 1
ATOM 685 C CA . ARG A 1 85 ? 31.528 8.839 -6.694 1.00 96.56 85 ARG A CA 1
ATOM 686 C C . ARG A 1 85 ? 32.438 7.791 -7.324 1.00 96.56 85 ARG A C 1
ATOM 688 O O . ARG A 1 85 ? 33.066 8.099 -8.319 1.00 96.56 85 ARG A O 1
ATOM 695 N N . GLU A 1 86 ? 32.418 6.561 -6.814 1.00 94.25 86 GLU A N 1
ATOM 696 C CA . GLU A 1 86 ? 33.173 5.442 -7.401 1.00 94.25 86 GLU A CA 1
ATOM 697 C C . GLU A 1 86 ? 32.767 5.186 -8.863 1.00 94.25 86 GLU A C 1
ATOM 699 O O . GLU A 1 86 ? 33.622 4.961 -9.713 1.00 94.25 86 GLU A O 1
ATOM 704 N N . ALA A 1 87 ? 31.469 5.268 -9.179 1.00 93.88 87 ALA A N 1
ATOM 705 C CA . ALA A 1 87 ? 30.986 5.124 -10.551 1.00 93.88 87 ALA A CA 1
ATOM 706 C C . ALA A 1 87 ? 31.487 6.246 -11.480 1.00 93.88 87 ALA A C 1
ATOM 708 O O . ALA A 1 87 ? 31.902 5.956 -12.596 1.00 93.88 87 ALA A O 1
ATOM 709 N N . TRP A 1 88 ? 31.480 7.503 -11.020 1.00 95.38 88 TRP A N 1
ATOM 710 C CA . TRP A 1 88 ? 32.032 8.626 -11.788 1.00 95.38 88 TRP A CA 1
ATOM 711 C C . TRP A 1 88 ? 33.546 8.525 -11.974 1.00 95.38 88 TRP A C 1
ATOM 713 O O . TRP A 1 88 ? 34.031 8.784 -13.064 1.00 95.38 88 TRP A O 1
ATOM 723 N N . GLU A 1 89 ? 34.291 8.092 -10.955 1.00 97.88 89 GLU A N 1
ATOM 724 C CA . GLU A 1 89 ? 35.739 7.871 -11.075 1.00 97.88 89 GLU A CA 1
ATOM 725 C C . GLU A 1 89 ? 36.070 6.784 -12.111 1.00 97.88 89 GLU A C 1
ATOM 727 O O . GLU A 1 89 ? 37.058 6.897 -12.836 1.00 97.88 89 GLU A O 1
ATOM 732 N N . LEU A 1 90 ? 35.235 5.745 -12.208 1.00 96.50 90 LEU A N 1
ATOM 733 C CA . LEU A 1 90 ? 35.386 4.689 -13.208 1.00 96.50 90 LEU A CA 1
ATOM 734 C C . LEU A 1 90 ? 35.055 5.195 -14.620 1.00 96.50 90 LEU A C 1
ATOM 736 O O . LEU A 1 90 ? 35.799 4.906 -15.554 1.00 96.50 90 LEU A O 1
ATOM 740 N N . GLU A 1 91 ? 33.992 5.987 -14.767 1.00 96.44 91 GLU A N 1
ATOM 741 C CA . GLU A 1 91 ? 33.615 6.619 -16.038 1.00 96.44 91 GLU A CA 1
ATOM 742 C C . GLU A 1 91 ? 34.698 7.595 -16.533 1.00 96.44 91 GLU A C 1
ATOM 744 O O . GLU A 1 91 ? 35.119 7.508 -17.688 1.00 96.44 91 GLU A O 1
ATOM 749 N N . A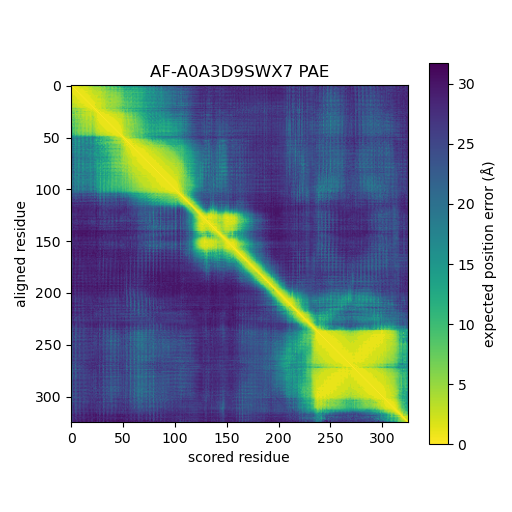SP A 1 92 ? 35.237 8.439 -15.648 1.00 97.44 92 ASP A N 1
ATOM 750 C CA . ASP A 1 92 ? 36.351 9.346 -15.957 1.00 97.44 92 ASP A CA 1
ATOM 751 C C . ASP A 1 92 ? 37.608 8.568 -16.390 1.00 97.44 92 ASP A C 1
ATOM 753 O O . ASP A 1 92 ? 38.312 8.969 -17.324 1.00 97.44 92 ASP A O 1
ATOM 757 N N . ALA A 1 93 ? 37.898 7.432 -15.744 1.00 97.38 93 ALA A N 1
ATOM 758 C CA . ALA A 1 93 ? 39.017 6.567 -16.113 1.00 97.38 93 ALA A CA 1
ATOM 759 C C . ALA A 1 93 ? 38.814 5.904 -17.489 1.00 97.38 93 ALA A C 1
ATOM 761 O O . ALA A 1 93 ? 39.752 5.845 -18.292 1.00 97.38 93 ALA A O 1
ATOM 762 N N . GLU A 1 94 ? 37.600 5.438 -17.792 1.00 97.31 94 GLU A N 1
ATOM 763 C CA . GLU A 1 94 ? 37.252 4.892 -19.108 1.00 97.31 94 GLU A CA 1
ATOM 764 C C . GLU A 1 94 ? 37.332 5.956 -20.208 1.00 97.31 94 GLU A C 1
ATOM 766 O O . GLU A 1 94 ? 37.865 5.691 -21.293 1.00 97.31 94 GLU A O 1
ATOM 771 N N . GLU A 1 95 ? 36.852 7.173 -19.945 1.00 96.56 95 GLU A N 1
ATOM 772 C CA . GLU A 1 95 ? 36.935 8.280 -20.895 1.00 96.56 95 GLU A CA 1
ATOM 773 C C . GLU A 1 95 ? 38.390 8.705 -21.135 1.00 96.56 95 GLU A C 1
ATOM 775 O O . GLU A 1 95 ? 38.791 8.914 -22.287 1.00 96.56 95 GLU A O 1
ATOM 780 N N . ALA A 1 96 ? 39.219 8.744 -20.086 1.00 97.56 96 ALA A N 1
ATOM 781 C CA . ALA A 1 96 ? 40.654 8.988 -20.206 1.00 97.56 96 ALA A CA 1
ATOM 782 C C . ALA A 1 96 ? 41.344 7.920 -21.074 1.00 97.56 96 ALA A C 1
ATOM 784 O O . ALA A 1 96 ? 42.072 8.269 -22.009 1.00 97.56 96 ALA A O 1
ATOM 785 N N . ALA A 1 97 ? 41.053 6.635 -20.847 1.00 96.69 97 ALA A N 1
ATOM 786 C CA . ALA A 1 97 ? 41.583 5.537 -21.658 1.00 96.69 97 ALA A CA 1
ATOM 787 C C . ALA A 1 97 ? 41.100 5.610 -23.118 1.00 96.69 97 ALA A C 1
ATOM 789 O O . ALA A 1 97 ? 41.869 5.380 -24.057 1.00 96.69 97 ALA A O 1
ATOM 790 N N . ARG A 1 98 ? 39.833 5.978 -23.349 1.00 96.06 98 ARG A N 1
ATOM 791 C CA . ARG A 1 98 ? 39.291 6.189 -24.702 1.00 96.06 98 ARG A CA 1
ATOM 792 C C . ARG A 1 98 ? 39.989 7.355 -25.401 1.00 96.06 98 ARG A C 1
ATOM 794 O O . ARG A 1 98 ? 40.294 7.257 -26.592 1.00 96.06 98 ARG A O 1
ATOM 801 N N . ARG A 1 99 ? 40.271 8.442 -24.680 1.00 96.62 99 ARG A N 1
ATOM 802 C CA . ARG A 1 99 ? 41.008 9.600 -25.200 1.00 96.62 99 ARG A CA 1
ATOM 803 C C . ARG A 1 99 ? 42.449 9.240 -25.551 1.00 96.62 99 ARG A C 1
ATOM 805 O O . ARG A 1 99 ? 42.914 9.654 -26.610 1.00 96.62 99 ARG A O 1
ATOM 812 N N . GLU A 1 100 ? 43.124 8.445 -24.724 1.00 95.75 100 GLU A N 1
ATOM 813 C CA . GLU A 1 100 ? 44.471 7.937 -25.006 1.00 95.75 100 GLU A CA 1
ATOM 814 C C . GLU A 1 100 ? 44.486 7.029 -26.243 1.00 95.75 100 GLU A C 1
ATOM 816 O O . GLU A 1 100 ? 45.275 7.253 -27.161 1.00 95.75 100 GLU A O 1
ATOM 821 N N . ASN A 1 101 ? 43.554 6.076 -26.336 1.00 92.38 101 ASN A N 1
ATOM 822 C CA . ASN A 1 101 ? 43.418 5.203 -27.506 1.00 92.38 101 ASN A CA 1
ATOM 823 C C . ASN A 1 101 ? 43.146 5.987 -28.795 1.00 92.38 101 ASN A C 1
ATOM 825 O O . ASN A 1 101 ? 43.677 5.639 -29.846 1.00 92.38 101 ASN A O 1
ATOM 829 N N . ARG A 1 102 ? 42.354 7.064 -28.720 1.00 93.31 102 ARG A N 1
ATOM 830 C CA . ARG A 1 102 ? 42.094 7.953 -29.861 1.00 93.31 102 ARG A CA 1
ATOM 831 C C . ARG A 1 102 ? 43.306 8.810 -30.233 1.00 93.31 102 ARG A C 1
ATOM 833 O O . ARG A 1 102 ? 43.472 9.138 -31.403 1.00 93.31 102 ARG A O 1
ATOM 840 N N . ALA A 1 103 ? 44.113 9.210 -29.252 1.00 93.00 103 ALA A N 1
ATOM 841 C CA . ALA A 1 103 ? 45.334 9.979 -29.477 1.00 93.00 103 ALA A CA 1
ATOM 842 C C . ALA A 1 103 ? 46.486 9.111 -30.001 1.00 93.00 103 ALA A C 1
ATOM 844 O O . ALA A 1 103 ? 47.417 9.645 -30.607 1.00 93.00 103 ALA A O 1
ATOM 845 N N . ARG A 1 104 ? 46.431 7.790 -29.784 1.00 90.88 104 ARG A N 1
ATOM 846 C CA . ARG A 1 104 ? 47.417 6.849 -30.307 1.00 90.88 104 ARG A CA 1
ATOM 847 C C . ARG A 1 104 ? 47.395 6.931 -31.838 1.00 90.88 104 ARG A C 1
ATOM 849 O O . ARG A 1 104 ? 46.357 6.637 -32.432 1.00 90.88 104 ARG A O 1
ATOM 856 N N . PRO A 1 105 ? 48.500 7.343 -32.487 1.00 84.94 105 PRO A N 1
ATOM 857 C CA . PRO A 1 105 ? 48.566 7.382 -33.937 1.00 84.94 105 PRO A CA 1
ATOM 858 C C . PRO A 1 105 ? 48.223 5.993 -34.453 1.00 84.94 105 PRO A C 1
ATOM 860 O O . PRO A 1 105 ? 48.827 5.010 -34.011 1.00 84.94 105 PRO A O 1
ATOM 863 N N . THR A 1 106 ? 47.241 5.899 -35.348 1.00 81.38 106 THR A N 1
ATOM 864 C CA . THR A 1 106 ? 47.007 4.657 -36.074 1.00 81.38 106 THR A CA 1
ATOM 865 C C . THR A 1 106 ? 48.342 4.269 -36.699 1.00 81.38 106 THR A C 1
ATOM 867 O O . THR A 1 106 ? 48.928 5.101 -37.402 1.00 81.38 106 THR A O 1
ATOM 870 N N . PRO A 1 107 ? 48.881 3.068 -36.409 1.00 81.25 107 PRO A N 1
ATOM 871 C CA . PRO A 1 107 ? 50.069 2.612 -37.105 1.00 81.25 107 PRO A CA 1
ATOM 872 C C . PRO A 1 107 ? 49.749 2.737 -38.588 1.00 81.25 107 PRO A C 1
ATOM 874 O O . PRO A 1 107 ? 48.692 2.270 -39.021 1.00 81.25 107 PRO A O 1
ATOM 877 N N . GLN A 1 108 ? 50.592 3.459 -39.333 1.00 71.19 108 GLN A N 1
ATOM 878 C CA . GLN A 1 108 ? 50.475 3.486 -40.779 1.00 71.19 108 GLN A CA 1
ATOM 879 C C . GLN A 1 108 ? 50.629 2.040 -41.222 1.00 71.19 108 GLN A C 1
ATOM 881 O O . GLN A 1 108 ? 51.729 1.496 -41.248 1.00 71.19 108 GLN A O 1
ATOM 886 N N . VAL A 1 109 ? 49.495 1.393 -41.470 1.00 73.31 109 VAL A N 1
ATOM 887 C CA . VAL A 1 109 ? 49.459 0.165 -42.234 1.00 73.31 109 VAL A CA 1
ATOM 888 C C . VAL A 1 109 ? 49.971 0.613 -43.588 1.00 73.31 109 VAL A C 1
ATOM 890 O O . VAL A 1 109 ? 49.267 1.330 -44.304 1.00 73.31 109 VAL A O 1
ATOM 893 N N . GLU A 1 110 ? 51.241 0.310 -43.866 1.00 71.25 110 GLU A N 1
ATOM 894 C CA . GLU A 1 110 ? 51.784 0.454 -45.207 1.00 71.25 110 GLU A CA 1
ATOM 895 C C . GLU A 1 110 ? 50.756 -0.179 -46.145 1.00 71.25 110 GLU A C 1
ATOM 897 O O . GLU A 1 110 ? 50.326 -1.313 -45.887 1.00 71.25 110 GLU A O 1
ATOM 902 N N . PRO A 1 111 ? 50.266 0.568 -47.151 1.00 72.06 111 PRO A N 1
ATOM 903 C CA . PRO A 1 111 ? 49.284 0.030 -48.070 1.00 72.06 111 PRO A CA 1
ATOM 904 C C . PRO A 1 111 ? 49.853 -1.287 -48.600 1.00 72.06 111 PRO A C 1
ATOM 906 O O . PRO A 1 111 ? 51.019 -1.305 -49.010 1.00 72.06 111 PRO A O 1
ATOM 909 N N . PRO A 1 112 ? 49.091 -2.395 -48.536 1.00 72.31 112 PRO A N 1
ATOM 910 C CA . PRO A 1 112 ? 49.582 -3.664 -49.039 1.00 72.31 112 PRO A CA 1
ATOM 911 C C . PRO A 1 112 ? 50.093 -3.446 -50.470 1.00 72.31 112 PRO A C 1
ATOM 913 O O . PRO A 1 112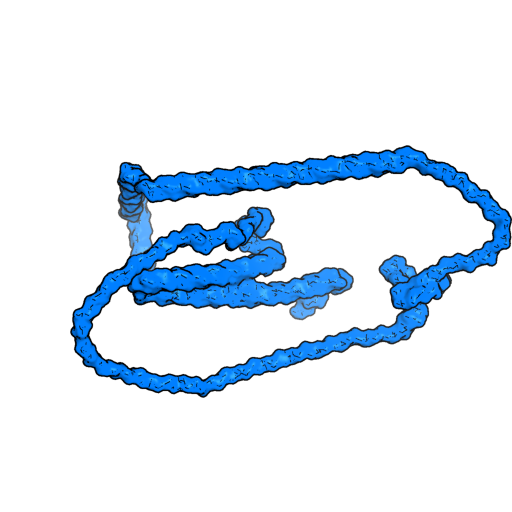 ? 49.475 -2.677 -51.218 1.00 72.31 112 PRO A O 1
ATOM 916 N N . PRO A 1 113 ? 51.235 -4.051 -50.846 1.00 64.00 113 PRO A N 1
ATOM 917 C CA . PRO A 1 113 ? 51.785 -3.892 -52.182 1.00 64.00 113 PRO A CA 1
ATOM 918 C C . PRO A 1 113 ? 50.688 -4.177 -53.205 1.00 64.00 113 PRO A C 1
ATOM 920 O O . PRO A 1 113 ? 49.950 -5.155 -53.075 1.00 64.00 113 PRO A O 1
ATOM 923 N N . ALA A 1 114 ? 50.560 -3.273 -54.181 1.00 56.34 114 ALA A N 1
ATOM 924 C CA . ALA A 1 114 ? 49.526 -3.331 -55.201 1.00 56.34 114 ALA A CA 1
ATOM 925 C C . ALA A 1 114 ? 49.431 -4.759 -55.773 1.00 56.34 114 ALA A C 1
ATOM 927 O O . ALA A 1 114 ? 50.466 -5.301 -56.186 1.00 56.34 114 ALA A O 1
ATOM 928 N N . PRO A 1 115 ? 48.233 -5.377 -55.799 1.00 53.31 115 PRO A N 1
ATOM 929 C CA . PRO A 1 115 ? 48.055 -6.706 -56.357 1.00 53.31 115 PRO A CA 1
ATOM 930 C C . PRO A 1 115 ? 48.367 -6.648 -57.853 1.00 53.31 115 PRO A C 1
ATOM 932 O O . PRO A 1 115 ? 47.554 -6.252 -58.683 1.00 53.31 115 PRO A O 1
ATOM 935 N N . THR A 1 116 ? 49.592 -7.017 -58.202 1.00 53.50 116 THR A N 1
ATOM 936 C CA . THR A 1 116 ? 50.011 -7.278 -59.575 1.00 53.50 116 THR A CA 1
ATOM 937 C C . THR A 1 116 ? 49.692 -8.736 -59.849 1.00 53.50 116 THR A C 1
ATOM 939 O O . THR A 1 116 ? 50.516 -9.624 -59.660 1.00 53.50 116 THR A O 1
ATOM 942 N N . GLY A 1 117 ? 48.447 -9.009 -60.225 1.00 43.62 117 GLY A N 1
ATOM 943 C CA . GLY A 1 117 ? 48.029 -10.382 -60.469 1.00 43.62 117 GLY A CA 1
ATOM 944 C C . GLY A 1 117 ? 46.595 -10.484 -60.938 1.00 43.62 117 GLY A C 1
ATOM 945 O O . GLY A 1 117 ? 45.677 -10.531 -60.127 1.00 43.62 117 GLY A O 1
ATOM 946 N N . ASN A 1 118 ? 46.436 -10.552 -62.259 1.00 50.94 118 ASN A N 1
ATOM 947 C CA . ASN A 1 118 ? 45.223 -10.947 -62.963 1.00 50.94 118 ASN A CA 1
ATOM 948 C C . ASN A 1 118 ? 44.593 -12.187 -62.316 1.00 50.94 118 ASN A C 1
ATOM 950 O O . ASN A 1 118 ? 44.984 -13.319 -62.585 1.00 50.94 118 ASN A O 1
ATOM 954 N N . SER A 1 119 ? 43.594 -11.956 -61.482 1.00 46.88 119 SER A N 1
ATOM 955 C CA . SER A 1 119 ? 42.604 -12.946 -61.099 1.00 46.88 119 SER A CA 1
ATOM 956 C C . SER A 1 119 ? 41.273 -12.219 -61.125 1.00 46.88 119 SER A C 1
ATOM 958 O O . SER A 1 119 ? 40.791 -11.683 -60.138 1.00 46.88 119 SER A O 1
ATOM 960 N N . SER A 1 120 ? 40.689 -12.166 -62.317 1.00 46.84 120 SER A N 1
ATOM 961 C CA . SER A 1 120 ? 39.247 -12.050 -62.511 1.00 46.84 120 SER A CA 1
ATOM 962 C C . SER A 1 120 ? 38.579 -13.317 -61.957 1.00 46.84 120 SER A C 1
ATOM 964 O O . SER A 1 120 ? 38.054 -14.140 -62.702 1.00 46.84 120 SER A O 1
ATOM 966 N N . GLY A 1 121 ? 38.721 -13.514 -60.647 1.00 48.75 121 GLY A N 1
ATOM 967 C CA . GLY A 1 121 ? 37.860 -14.335 -59.822 1.00 48.75 121 GLY A CA 1
ATOM 968 C C . GLY A 1 121 ? 36.861 -13.365 -59.230 1.00 48.75 121 GLY A C 1
ATOM 969 O O . GLY A 1 121 ? 37.165 -12.653 -58.279 1.00 48.75 121 GLY A O 1
ATOM 970 N N . ASP A 1 122 ? 35.720 -13.262 -59.895 1.00 54.56 122 ASP A N 1
ATOM 971 C CA . ASP A 1 122 ? 34.515 -12.632 -59.382 1.00 54.56 122 ASP A CA 1
ATOM 972 C C . ASP A 1 122 ? 34.060 -13.479 -58.180 1.00 54.56 122 ASP A C 1
ATOM 974 O O . ASP A 1 122 ? 33.183 -14.333 -58.295 1.00 54.56 122 ASP A O 1
ATOM 978 N N . ASP A 1 123 ? 34.758 -13.346 -57.044 1.00 57.34 123 ASP A N 1
ATOM 979 C CA . ASP A 1 123 ? 34.351 -13.911 -55.757 1.00 57.34 123 ASP A CA 1
ATOM 980 C C . ASP A 1 123 ? 33.156 -13.078 -55.281 1.00 57.34 123 ASP A C 1
ATOM 982 O O . ASP A 1 123 ? 33.253 -12.224 -54.395 1.00 57.34 123 ASP A O 1
ATOM 986 N N . GLY A 1 124 ? 32.032 -13.273 -55.974 1.00 64.94 124 GLY A N 1
ATOM 987 C CA . GLY A 1 124 ? 30.765 -12.621 -55.709 1.00 64.94 124 GLY A CA 1
ATOM 988 C C . GLY A 1 124 ? 30.438 -12.768 -54.234 1.00 64.94 124 GLY A C 1
ATOM 989 O O . GLY A 1 124 ? 30.467 -13.866 -53.681 1.00 64.94 124 GLY A O 1
ATOM 990 N N . VAL A 1 125 ? 30.174 -11.641 -53.576 1.00 74.69 125 VAL A N 1
ATOM 991 C CA . VAL A 1 125 ? 29.804 -11.602 -52.162 1.00 74.69 125 VAL A CA 1
ATOM 992 C C . VAL A 1 125 ? 28.541 -12.438 -51.982 1.00 74.69 125 VAL A C 1
ATOM 994 O O . VAL A 1 125 ? 27.443 -11.995 -52.302 1.00 74.69 125 VAL A O 1
ATOM 997 N N . ILE A 1 126 ? 28.708 -13.662 -51.487 1.00 81.00 126 ILE A N 1
ATOM 998 C CA . ILE A 1 126 ? 27.606 -14.581 -51.230 1.00 81.00 126 ILE A CA 1
ATOM 999 C C . ILE A 1 126 ? 26.831 -14.059 -50.017 1.00 81.00 126 ILE A C 1
ATOM 1001 O O . ILE A 1 126 ? 27.337 -14.068 -48.893 1.00 81.00 126 ILE A O 1
ATOM 1005 N N . ILE A 1 127 ? 25.595 -13.615 -50.236 1.00 85.88 127 ILE A N 1
ATOM 1006 C CA . ILE A 1 127 ? 24.713 -13.136 -49.166 1.00 85.88 127 ILE A CA 1
ATOM 1007 C C . ILE A 1 127 ? 23.953 -14.344 -48.596 1.00 85.88 127 ILE A C 1
ATOM 1009 O O . ILE A 1 127 ? 23.258 -15.023 -49.355 1.00 85.88 127 ILE A O 1
ATOM 1013 N N . PRO A 1 128 ? 24.054 -14.659 -47.292 1.00 88.50 128 PRO A N 1
ATOM 1014 C CA . PRO A 1 128 ? 23.328 -15.785 -46.715 1.00 88.50 128 PRO A CA 1
ATOM 1015 C C . PRO A 1 128 ? 21.828 -15.476 -46.597 1.00 88.50 128 PRO A C 1
ATOM 1017 O O . PRO A 1 128 ? 21.428 -14.390 -46.187 1.00 88.50 128 PRO A O 1
ATOM 1020 N N . CYS A 1 129 ? 20.989 -16.452 -46.939 1.00 87.25 129 CYS A N 1
ATOM 1021 C CA . CYS A 1 129 ? 19.541 -16.400 -46.742 1.00 87.25 129 CYS A CA 1
ATOM 1022 C C . CYS A 1 129 ? 19.192 -16.366 -45.247 1.00 87.25 129 CYS A C 1
ATOM 1024 O O . CYS A 1 129 ? 19.650 -17.234 -44.503 1.00 87.25 129 CYS A O 1
ATOM 1026 N N . GLY A 1 130 ? 18.329 -15.439 -44.819 1.00 87.50 130 GLY A N 1
ATOM 1027 C CA . GLY A 1 130 ? 17.951 -15.286 -43.405 1.00 87.50 130 GLY A CA 1
ATOM 1028 C C . GLY A 1 130 ? 17.230 -16.492 -42.782 1.00 87.50 130 GLY A C 1
ATOM 1029 O O . GLY A 1 130 ? 17.327 -16.705 -41.579 1.00 87.50 130 GLY A O 1
ATOM 1030 N N . ASP A 1 131 ? 16.544 -17.314 -43.586 1.00 88.69 131 ASP A N 1
ATOM 1031 C CA . ASP A 1 131 ? 15.763 -18.463 -43.090 1.00 88.69 131 ASP A CA 1
ATOM 1032 C C . ASP A 1 131 ? 16.557 -19.784 -43.119 1.00 88.69 131 ASP A C 1
ATOM 1034 O O . ASP A 1 131 ? 16.535 -20.559 -42.166 1.00 88.69 131 ASP A O 1
ATOM 1038 N N . CYS A 1 132 ? 17.300 -20.055 -44.199 1.00 88.38 132 CYS A N 1
ATOM 1039 C CA . CYS A 1 132 ? 17.999 -21.337 -44.382 1.00 88.38 132 CYS A CA 1
ATOM 1040 C C . CYS A 1 132 ? 19.529 -21.246 -44.457 1.00 88.38 132 CYS A C 1
ATOM 1042 O O . CYS A 1 132 ? 20.188 -22.281 -44.544 1.00 88.38 132 CYS A O 1
ATOM 1044 N N . GLY A 1 133 ? 20.107 -20.040 -44.472 1.00 88.94 133 GLY A N 1
ATOM 1045 C CA . GLY A 1 133 ? 21.554 -19.819 -44.563 1.00 88.94 133 GLY A CA 1
ATOM 1046 C C . GLY A 1 133 ? 22.179 -20.100 -45.934 1.00 88.94 133 GLY A C 1
ATOM 1047 O O . GLY A 1 133 ? 23.392 -19.970 -46.082 1.00 88.94 133 GLY A O 1
ATOM 1048 N N . ALA A 1 134 ? 21.391 -20.480 -46.947 1.00 88.94 134 ALA A N 1
ATOM 1049 C CA . ALA A 1 134 ? 21.904 -20.723 -48.293 1.00 88.94 134 ALA A CA 1
ATOM 1050 C C . ALA A 1 134 ? 22.482 -19.438 -48.902 1.00 88.94 134 ALA A C 1
ATOM 1052 O O . ALA A 1 134 ? 21.859 -18.379 -48.828 1.00 88.94 134 ALA A O 1
ATOM 1053 N N . GLY A 1 135 ? 23.655 -19.551 -49.517 1.00 88.38 135 GLY A N 1
ATOM 1054 C CA . GLY A 1 135 ? 24.296 -18.448 -50.213 1.00 88.38 135 GLY A CA 1
ATOM 1055 C C . GLY A 1 135 ? 23.527 -18.009 -51.457 1.00 88.38 135 GLY A C 1
ATOM 1056 O O . GLY A 1 135 ? 23.120 -18.853 -52.254 1.00 88.38 135 GLY A O 1
ATOM 1057 N N . MET A 1 136 ? 23.326 -16.703 -51.616 1.0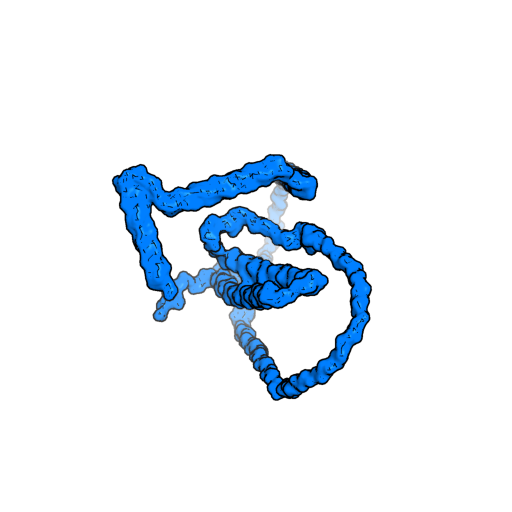0 86.69 136 MET A N 1
ATOM 1058 C CA . MET A 1 136 ? 22.645 -16.091 -52.756 1.00 86.69 136 MET A CA 1
ATOM 1059 C C . MET A 1 136 ? 23.593 -15.160 -53.502 1.00 86.69 136 MET A C 1
ATOM 1061 O O . MET A 1 136 ? 24.407 -14.469 -52.884 1.00 86.69 136 MET A O 1
ATOM 1065 N N . ASP A 1 137 ? 23.447 -15.129 -54.824 1.00 86.19 137 ASP A N 1
ATOM 1066 C CA . ASP A 1 137 ? 24.128 -14.161 -55.670 1.00 86.19 137 ASP A CA 1
ATOM 1067 C C . ASP A 1 137 ? 23.476 -12.776 -55.481 1.00 86.19 137 ASP A C 1
ATOM 1069 O O . ASP A 1 137 ? 22.243 -12.681 -55.456 1.00 86.19 137 ASP A O 1
ATOM 1073 N N . PRO A 1 138 ? 24.245 -11.686 -55.332 1.00 79.44 138 PRO A N 1
ATOM 1074 C CA . PRO A 1 138 ? 23.695 -10.336 -55.226 1.00 79.44 138 PRO A CA 1
ATOM 1075 C C . PRO A 1 138 ? 22.791 -9.942 -56.409 1.00 79.44 138 PRO A C 1
ATOM 1077 O O . PRO A 1 138 ? 21.881 -9.129 -56.217 1.00 79.44 138 PRO A O 1
ATOM 1080 N N . ALA A 1 139 ? 22.955 -10.542 -57.595 1.00 81.75 139 ALA A N 1
ATOM 1081 C CA . ALA A 1 139 ? 22.033 -10.349 -58.719 1.00 81.75 139 ALA A CA 1
ATOM 1082 C C . ALA A 1 139 ? 20.619 -10.905 -58.442 1.00 81.75 139 ALA A C 1
ATOM 1084 O O . ALA A 1 139 ? 19.630 -10.325 -58.895 1.00 81.75 139 ALA A O 1
ATOM 1085 N N . ASP A 1 140 ? 20.504 -11.970 -57.642 1.00 75.81 140 ASP A N 1
ATOM 1086 C CA . ASP A 1 140 ? 19.225 -12.575 -57.240 1.00 75.81 140 ASP A CA 1
ATOM 1087 C C . ASP A 1 140 ? 18.522 -11.797 -56.105 1.00 75.81 140 ASP A C 1
ATOM 1089 O O . ASP A 1 140 ? 17.346 -12.038 -55.814 1.00 75.81 140 ASP A O 1
ATOM 1093 N N . VAL A 1 141 ? 19.218 -10.839 -55.476 1.00 72.00 141 VAL A N 1
ATOM 1094 C CA . VAL A 1 141 ? 18.702 -9.958 -54.405 1.00 72.00 141 VAL A CA 1
ATOM 1095 C C . VAL A 1 141 ? 18.180 -8.619 -54.967 1.00 72.00 141 VAL A C 1
ATOM 1097 O O . VAL A 1 141 ? 17.649 -7.782 -54.231 1.00 72.00 141 VAL A O 1
ATOM 1100 N N . ALA A 1 142 ? 18.260 -8.400 -56.285 1.00 58.56 142 ALA A N 1
ATOM 1101 C CA . ALA A 1 142 ? 17.802 -7.171 -56.930 1.00 58.56 142 ALA A CA 1
ATOM 1102 C C . ALA A 1 142 ? 16.276 -6.978 -56.775 1.00 58.56 142 ALA A C 1
ATOM 1104 O O . ALA A 1 142 ? 15.470 -7.626 -57.443 1.00 58.56 142 ALA A O 1
ATOM 1105 N N . GLY A 1 143 ? 15.878 -6.069 -55.876 1.00 65.38 143 GLY A N 1
ATOM 1106 C CA . GLY A 1 143 ? 14.477 -5.709 -55.615 1.00 65.38 143 GLY A CA 1
ATOM 1107 C C . GLY A 1 143 ? 14.063 -5.670 -54.139 1.00 65.38 143 GLY A C 1
ATOM 1108 O O . GLY A 1 143 ? 12.905 -5.364 -53.858 1.00 65.38 143 GLY A O 1
ATOM 1109 N N . TYR A 1 144 ? 14.968 -5.961 -53.200 1.00 64.06 144 TYR A N 1
ATOM 1110 C CA . TYR A 1 144 ? 14.685 -5.865 -51.764 1.00 64.06 144 TYR A CA 1
ATOM 1111 C C . TYR A 1 144 ? 14.852 -4.441 -51.214 1.00 64.06 144 TYR A C 1
ATOM 1113 O O . TYR A 1 144 ? 15.785 -3.715 -51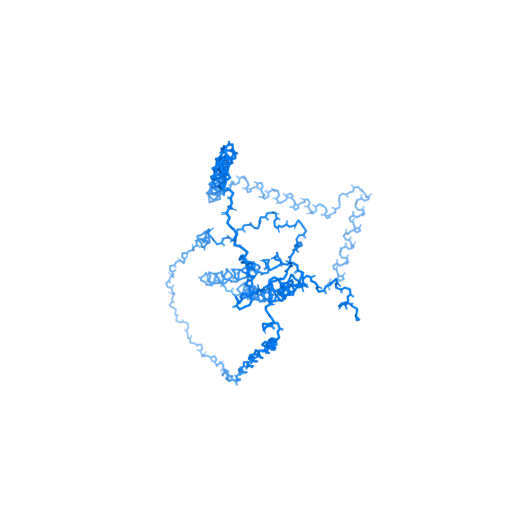.558 1.00 64.06 144 TYR A O 1
ATOM 1121 N N . THR A 1 145 ? 13.959 -4.058 -50.300 1.00 62.38 145 THR A N 1
ATOM 1122 C CA . THR A 1 145 ? 14.157 -2.926 -49.388 1.00 62.38 145 THR A CA 1
ATOM 1123 C C . THR A 1 145 ? 15.154 -3.325 -48.291 1.00 62.38 145 THR A C 1
ATOM 1125 O O . THR A 1 145 ? 15.009 -4.417 -47.741 1.00 62.38 145 THR A O 1
ATOM 1128 N N . PRO A 1 146 ? 16.121 -2.469 -47.911 1.00 62.72 146 PRO A N 1
ATOM 1129 C CA . PRO A 1 146 ? 17.224 -2.814 -46.998 1.00 62.72 146 PRO A CA 1
ATOM 1130 C C . PRO A 1 146 ? 16.818 -3.128 -45.543 1.00 62.72 146 PRO A C 1
ATOM 1132 O O . PRO A 1 146 ? 17.681 -3.344 -44.702 1.00 62.72 146 PRO A O 1
ATOM 1135 N N . THR A 1 147 ? 15.525 -3.131 -45.220 1.00 66.75 147 THR A N 1
ATOM 1136 C CA . THR A 1 147 ? 14.989 -3.348 -43.869 1.00 66.75 147 THR A CA 1
ATOM 1137 C C . THR A 1 147 ? 14.564 -4.787 -43.570 1.00 66.75 147 THR A C 1
ATOM 1139 O O . THR A 1 147 ? 14.270 -5.075 -42.415 1.00 66.75 147 THR A O 1
ATOM 1142 N N . ALA A 1 148 ? 14.527 -5.688 -44.558 1.00 71.38 148 ALA A N 1
ATOM 1143 C CA . ALA A 1 148 ? 14.140 -7.088 -44.361 1.00 71.38 148 ALA A CA 1
ATOM 1144 C C . ALA A 1 148 ? 15.284 -8.042 -44.736 1.00 71.38 148 ALA A C 1
ATOM 1146 O O . ALA A 1 148 ? 15.977 -7.810 -45.728 1.00 71.38 148 ALA A O 1
ATOM 1147 N N . ASP A 1 149 ? 15.454 -9.122 -43.967 1.00 82.06 149 ASP A N 1
ATOM 1148 C CA . ASP A 1 149 ? 16.460 -10.150 -44.246 1.00 82.06 149 ASP A CA 1
ATOM 1149 C C . ASP A 1 149 ? 16.223 -10.780 -45.635 1.00 82.06 149 ASP A C 1
ATOM 1151 O O . ASP A 1 149 ? 15.096 -11.185 -45.948 1.00 82.06 149 ASP A O 1
ATOM 1155 N N . PRO A 1 150 ? 17.252 -10.879 -46.497 1.00 83.88 150 PRO A N 1
ATOM 1156 C CA . PRO A 1 150 ? 17.091 -11.418 -47.839 1.00 83.88 150 PRO A CA 1
ATOM 1157 C C . PRO A 1 150 ? 16.784 -12.923 -47.773 1.00 83.88 150 PRO A C 1
ATOM 1159 O O . PRO A 1 150 ? 17.482 -13.697 -47.112 1.00 83.88 150 PRO A O 1
ATOM 1162 N N . LEU A 1 151 ? 15.729 -13.353 -48.473 1.00 86.56 151 LEU A N 1
ATOM 1163 C CA . LEU A 1 151 ? 15.306 -14.755 -48.556 1.00 86.56 151 LEU A CA 1
ATOM 1164 C C . LEU A 1 151 ? 15.568 -15.330 -49.950 1.00 86.56 151 LEU A C 1
ATOM 1166 O O . LEU A 1 151 ? 15.255 -14.697 -50.964 1.00 86.56 151 LEU A O 1
ATOM 1170 N N . CYS A 1 152 ? 16.064 -16.569 -50.006 1.00 86.25 152 CYS A N 1
ATOM 1171 C CA . CYS A 1 152 ? 16.299 -17.267 -51.267 1.00 86.25 152 CYS A CA 1
ATOM 1172 C C . CYS A 1 152 ? 14.981 -17.658 -51.950 1.00 86.25 152 CYS A C 1
ATOM 1174 O O . CYS A 1 152 ? 13.933 -17.796 -51.312 1.00 86.25 152 CYS A O 1
ATOM 1176 N N . ARG A 1 153 ? 15.026 -17.895 -53.267 1.00 84.06 153 ARG A N 1
ATOM 1177 C CA . ARG A 1 153 ? 13.839 -18.227 -54.078 1.00 84.06 153 ARG A CA 1
ATOM 1178 C C . ARG A 1 153 ? 13.056 -19.438 -53.546 1.00 84.06 153 ARG A C 1
ATOM 1180 O O . ARG A 1 153 ? 11.828 -19.459 -53.638 1.00 84.06 153 ARG A O 1
ATOM 1187 N N . ALA A 1 154 ? 13.750 -20.418 -52.967 1.00 85.19 154 ALA A N 1
ATOM 1188 C CA . ALA A 1 154 ? 13.134 -21.595 -52.358 1.00 85.19 154 ALA A CA 1
ATOM 1189 C C . ALA A 1 154 ? 12.390 -21.253 -51.055 1.00 85.19 154 ALA A C 1
ATOM 1191 O O . ALA A 1 154 ? 11.225 -21.612 -50.913 1.00 85.19 154 ALA A O 1
ATOM 1192 N N . CYS A 1 155 ? 13.013 -20.500 -50.141 1.00 84.69 155 CYS A N 1
ATOM 1193 C CA . CYS A 1 155 ? 12.354 -20.037 -48.914 1.00 84.69 155 CYS A CA 1
ATOM 1194 C C . CYS A 1 155 ? 11.172 -19.109 -49.218 1.00 84.69 155 CYS A C 1
ATOM 1196 O O . CYS A 1 155 ? 10.137 -19.204 -48.570 1.00 84.69 155 CYS A O 1
ATOM 1198 N N . ARG A 1 156 ? 11.276 -18.283 -50.266 1.00 83.31 156 ARG A N 1
ATOM 1199 C CA . ARG A 1 156 ? 10.207 -17.369 -50.693 1.00 83.31 156 ARG A CA 1
ATOM 1200 C C . ARG A 1 156 ? 8.966 -18.079 -51.238 1.00 83.31 156 ARG A C 1
ATOM 1202 O O . ARG A 1 156 ? 7.860 -17.573 -51.098 1.00 83.31 156 ARG A O 1
ATOM 1209 N N . THR A 1 157 ? 9.148 -19.210 -51.912 1.00 81.81 157 THR A N 1
ATOM 1210 C CA . THR A 1 157 ? 8.041 -19.990 -52.494 1.00 81.81 157 THR A CA 1
ATOM 1211 C C . THR A 1 157 ? 7.546 -21.091 -51.568 1.00 81.81 157 THR A C 1
ATOM 1213 O O . THR A 1 157 ? 6.565 -21.765 -51.889 1.00 81.81 157 THR A O 1
ATOM 1216 N N . ARG A 1 158 ? 8.191 -21.268 -50.408 1.00 82.75 158 ARG A N 1
ATOM 1217 C CA . ARG A 1 158 ? 7.730 -22.201 -49.394 1.00 82.75 158 ARG A CA 1
ATOM 1218 C C . ARG A 1 158 ? 6.353 -21.728 -48.925 1.00 82.75 158 ARG A C 1
ATOM 1220 O O . ARG A 1 158 ? 6.246 -20.593 -48.465 1.00 82.75 158 ARG A O 1
ATOM 1227 N N . PRO A 1 159 ? 5.297 -22.551 -49.054 1.00 77.06 159 PRO A N 1
ATOM 1228 C CA . PRO A 1 159 ? 3.989 -22.181 -48.547 1.00 77.06 159 PRO A CA 1
ATOM 1229 C C . PRO A 1 159 ? 4.148 -21.918 -47.056 1.00 77.06 159 PRO A C 1
ATOM 1231 O O . PRO A 1 159 ? 4.550 -22.816 -46.310 1.00 77.06 159 PRO A O 1
ATOM 1234 N N . THR A 1 160 ? 3.909 -20.671 -46.650 1.00 74.00 160 THR A N 1
ATOM 1235 C CA . THR A 1 160 ? 3.902 -20.274 -45.248 1.00 74.00 160 THR A CA 1
ATOM 1236 C C . THR A 1 160 ? 2.966 -21.246 -44.557 1.00 74.00 160 THR A C 1
ATOM 1238 O O . THR A 1 160 ? 1.789 -21.328 -44.921 1.00 74.00 160 THR A O 1
ATOM 1241 N N . ALA A 1 161 ? 3.508 -22.065 -43.651 1.00 70.12 161 ALA A N 1
ATOM 1242 C CA . ALA A 1 161 ? 2.681 -22.994 -42.904 1.00 70.12 161 ALA A CA 1
ATOM 1243 C C . ALA A 1 161 ? 1.530 -22.173 -42.308 1.00 70.12 161 ALA A C 1
ATOM 1245 O O . ALA A 1 161 ? 1.797 -21.082 -41.789 1.00 70.12 161 ALA A O 1
ATOM 1246 N N . PRO A 1 162 ? 0.267 -22.623 -42.443 1.00 75.00 162 PRO A N 1
ATOM 1247 C CA . PRO A 1 162 ? -0.843 -21.896 -41.858 1.00 75.00 162 PRO A CA 1
ATOM 1248 C C . PRO A 1 162 ? -0.495 -21.646 -40.389 1.00 75.00 162 PRO A C 1
ATOM 1250 O O . PRO A 1 162 ? 0.044 -22.560 -39.748 1.00 75.00 162 PRO A O 1
ATOM 1253 N N . PRO A 1 163 ? -0.721 -20.421 -39.876 1.00 70.62 163 PRO A N 1
ATOM 1254 C CA . PRO A 1 163 ? -0.433 -20.119 -38.483 1.00 70.62 163 PRO A CA 1
ATOM 1255 C C . PRO A 1 163 ? -1.053 -21.229 -37.634 1.00 70.62 163 PRO A C 1
ATOM 1257 O O . PRO A 1 163 ? -2.159 -21.675 -37.971 1.00 70.62 163 PRO A O 1
ATOM 1260 N N . PRO A 1 164 ? -0.339 -21.738 -36.612 1.00 65.06 164 PRO A N 1
ATOM 1261 C CA . PRO A 1 164 ? -0.840 -22.836 -35.804 1.00 65.06 164 PRO A CA 1
ATOM 1262 C C . PRO A 1 164 ? -2.246 -22.461 -35.365 1.00 65.06 164 PRO A C 1
ATOM 1264 O O . PRO A 1 164 ? -2.433 -21.444 -34.695 1.00 65.06 164 PRO A O 1
ATOM 1267 N N . VAL A 1 165 ? -3.235 -23.232 -35.834 1.00 68.88 165 VAL A N 1
ATOM 1268 C CA . VAL A 1 165 ? -4.629 -23.023 -35.455 1.00 68.88 165 VAL A CA 1
ATOM 1269 C C . VAL A 1 165 ? -4.611 -22.992 -33.934 1.00 68.88 165 VAL A C 1
ATOM 1271 O O . VAL A 1 165 ? -4.113 -23.964 -33.353 1.00 68.88 165 VAL A O 1
ATOM 1274 N N . PRO A 1 166 ? -5.037 -21.888 -33.290 1.00 58.28 166 PRO A N 1
ATOM 1275 C CA . PRO A 1 166 ? -5.001 -21.793 -31.844 1.00 58.28 166 PRO A CA 1
ATOM 1276 C C . PRO A 1 166 ? -5.737 -23.015 -31.319 1.00 58.28 166 PRO A C 1
ATOM 1278 O O . PRO A 1 166 ? -6.929 -23.188 -31.586 1.00 58.28 166 PRO A O 1
ATOM 1281 N N . GLN A 1 167 ? -4.994 -23.920 -30.67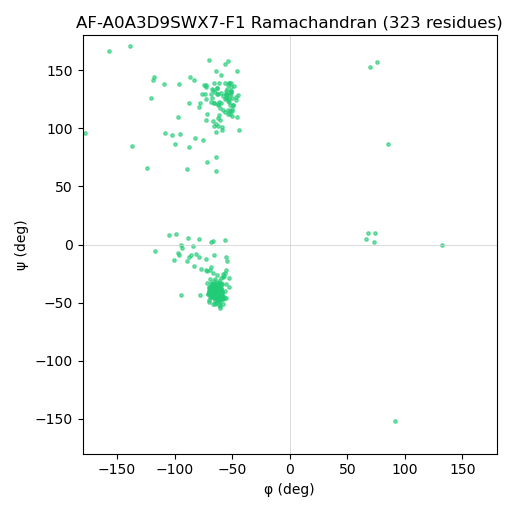2 1.00 60.41 167 GLN A N 1
ATOM 1282 C CA . GLN A 1 167 ? -5.604 -25.084 -30.057 1.00 60.41 167 GLN A CA 1
ATOM 1283 C C . GLN A 1 167 ? -6.692 -24.538 -29.136 1.00 60.41 167 GLN A C 1
ATOM 1285 O O . GLN A 1 167 ? -6.393 -23.641 -28.341 1.00 60.41 167 GLN A O 1
ATOM 1290 N N . PRO A 1 168 ? -7.947 -25.002 -29.260 1.00 58.59 168 PRO A N 1
ATOM 1291 C CA . PRO A 1 168 ? -8.985 -24.575 -28.347 1.00 58.59 168 PRO A CA 1
ATOM 1292 C C . PRO A 1 168 ? -8.493 -24.915 -26.946 1.00 58.59 168 PRO A C 1
ATOM 1294 O O . PRO A 1 168 ? -8.285 -26.088 -26.626 1.00 58.59 168 PRO A O 1
ATOM 1297 N N . SER A 1 169 ? -8.248 -23.876 -26.143 1.00 55.03 169 SER A N 1
ATOM 1298 C CA . SER A 1 169 ? -7.957 -24.024 -24.725 1.00 55.03 169 SER A CA 1
ATOM 1299 C C . SER A 1 169 ? -8.968 -25.018 -24.159 1.00 55.03 169 SER A C 1
ATOM 1301 O O . SER A 1 169 ? -10.164 -24.848 -24.428 1.00 55.03 169 SER A O 1
ATOM 1303 N N . PRO A 1 170 ? -8.530 -26.072 -23.445 1.00 54.66 170 PRO A N 1
ATOM 1304 C CA . PRO A 1 170 ? -9.447 -27.063 -22.912 1.00 54.66 170 PRO A CA 1
ATOM 1305 C C . PRO A 1 170 ? -10.498 -26.317 -22.101 1.00 54.66 170 PRO A C 1
ATOM 1307 O O . PRO A 1 170 ? -10.167 -25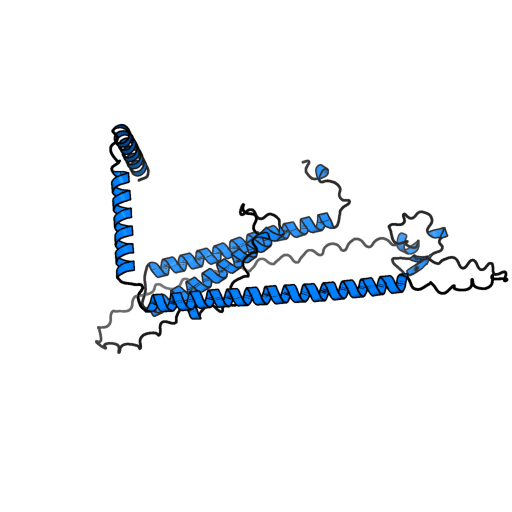.640 -21.128 1.00 54.66 170 PRO A O 1
ATOM 1310 N N . ALA A 1 171 ? -11.748 -26.383 -22.565 1.00 51.69 171 ALA A N 1
ATOM 1311 C CA . ALA A 1 171 ? -12.875 -25.787 -21.881 1.00 51.69 171 ALA A CA 1
ATOM 1312 C C . ALA A 1 171 ? -12.818 -26.260 -20.430 1.00 51.69 171 ALA A C 1
ATOM 1314 O O . ALA A 1 171 ? -12.869 -27.465 -20.163 1.00 51.69 171 ALA A O 1
ATOM 1315 N N . SER A 1 172 ? -12.638 -25.313 -19.511 1.00 50.03 172 SER A N 1
ATOM 1316 C CA . SER A 1 172 ? -12.676 -25.567 -18.081 1.00 50.03 172 SER A CA 1
ATOM 1317 C C . SER A 1 172 ? -13.948 -26.352 -17.796 1.00 50.03 172 SER A C 1
ATOM 1319 O O . SER A 1 172 ? -15.053 -25.834 -17.968 1.00 50.03 172 SER A O 1
ATOM 1321 N N . ARG A 1 173 ? -13.793 -27.630 -17.430 1.00 48.41 173 ARG A N 1
ATOM 1322 C CA . ARG A 1 173 ? -14.912 -28.451 -16.974 1.00 48.41 173 ARG A CA 1
ATOM 1323 C C . ARG A 1 173 ? -15.637 -27.662 -15.879 1.00 48.41 173 ARG A C 1
ATOM 1325 O O . ARG A 1 173 ? -14.960 -27.182 -14.966 1.00 48.41 173 ARG A O 1
ATOM 1332 N N . PRO A 1 174 ? -16.971 -27.515 -15.943 1.00 56.34 174 PRO A N 1
ATOM 1333 C CA . PRO A 1 174 ? -17.716 -26.961 -14.827 1.00 56.34 174 PRO A CA 1
ATOM 1334 C C . PRO A 1 174 ? -17.407 -27.799 -13.585 1.00 56.34 174 PRO A C 1
ATOM 1336 O O . PRO A 1 174 ? -17.432 -29.032 -13.633 1.00 56.34 174 PRO A O 1
ATOM 1339 N N . ALA A 1 175 ? -17.042 -27.117 -12.500 1.00 55.34 175 ALA A N 1
ATOM 1340 C CA . ALA A 1 175 ? -16.838 -27.750 -11.209 1.00 55.34 175 ALA A CA 1
ATOM 1341 C C . ALA A 1 175 ? -18.101 -28.551 -10.838 1.00 55.34 175 ALA A C 1
ATOM 1343 O O . ALA A 1 175 ? -19.210 -28.058 -11.072 1.00 55.34 175 ALA A O 1
ATOM 1344 N N . PRO A 1 176 ? -17.963 -29.775 -10.297 1.00 57.47 176 PRO A N 1
ATOM 1345 C CA . PRO A 1 176 ? -19.110 -30.550 -9.852 1.00 57.47 176 PRO A CA 1
ATOM 1346 C C . PRO A 1 176 ? -19.885 -29.743 -8.810 1.00 57.47 176 PRO A C 1
ATOM 1348 O O . PRO A 1 176 ? -19.312 -29.223 -7.852 1.00 57.47 176 PRO A O 1
ATOM 1351 N N . SER A 1 177 ? -21.190 -29.609 -9.037 1.00 57.59 177 SER A N 1
ATOM 1352 C CA . SER A 1 177 ? -22.120 -29.033 -8.074 1.00 57.59 177 SER A CA 1
ATOM 1353 C C . SER A 1 177 ? -22.009 -29.801 -6.750 1.00 57.59 177 SER A C 1
ATOM 1355 O O . SER A 1 177 ? -22.011 -31.031 -6.785 1.00 57.59 177 SER A O 1
ATOM 1357 N N . PRO A 1 178 ? -21.892 -29.124 -5.595 1.00 62.31 178 PRO A N 1
ATOM 1358 C CA . PRO A 1 178 ? -21.913 -29.815 -4.316 1.00 62.31 178 PRO A CA 1
ATOM 1359 C C . PRO A 1 178 ? -23.300 -30.429 -4.099 1.00 62.31 178 PRO A C 1
ATOM 1361 O O . PRO A 1 178 ? -24.311 -29.723 -4.115 1.00 62.31 178 PRO A O 1
ATOM 1364 N N . ASP A 1 179 ? -23.330 -31.748 -3.916 1.00 48.12 179 ASP A N 1
ATOM 1365 C CA . ASP A 1 179 ? -24.520 -32.487 -3.507 1.00 48.12 179 ASP A CA 1
ATOM 1366 C C . ASP A 1 179 ? -25.084 -31.926 -2.186 1.00 48.12 179 ASP A C 1
ATOM 1368 O O . ASP A 1 179 ? -24.325 -31.647 -1.250 1.00 48.12 179 ASP A O 1
ATOM 1372 N N . PRO A 1 180 ? -26.416 -31.800 -2.054 1.00 60.47 180 PRO A N 1
ATOM 1373 C CA . PRO A 1 180 ? -27.054 -31.419 -0.808 1.00 60.47 180 PRO A CA 1
ATOM 1374 C C . PRO A 1 180 ? -27.198 -32.662 0.078 1.00 60.47 180 PRO A C 1
ATOM 1376 O O . PRO A 1 180 ? -28.196 -33.378 -0.011 1.00 60.47 180 PRO A O 1
ATOM 1379 N N . GLN A 1 181 ? -26.222 -32.946 0.944 1.00 49.75 181 GLN A N 1
ATOM 1380 C CA . GLN A 1 181 ? -26.380 -33.995 1.957 1.00 49.75 181 GLN A CA 1
ATOM 1381 C C . GLN A 1 181 ? -26.238 -33.488 3.398 1.00 49.75 181 GLN A C 1
ATOM 1383 O O . GLN A 1 181 ? -25.234 -32.912 3.801 1.00 49.75 181 GLN A O 1
ATOM 1388 N N . HIS A 1 182 ? -27.297 -33.812 4.146 1.00 44.12 182 HIS A N 1
ATOM 1389 C CA . HIS A 1 182 ? -27.472 -33.844 5.596 1.00 44.12 182 HIS A CA 1
ATOM 1390 C C . HIS A 1 182 ? -27.864 -32.554 6.326 1.00 44.12 182 HIS A C 1
ATOM 1392 O O . HIS A 1 182 ? -27.072 -31.864 6.959 1.00 44.12 182 HIS A O 1
ATOM 1398 N N . ALA A 1 183 ? -29.188 -32.356 6.356 1.00 48.66 183 ALA A N 1
ATOM 1399 C CA . ALA A 1 183 ? -29.904 -31.804 7.496 1.00 48.66 183 ALA A CA 1
ATOM 1400 C C . ALA A 1 183 ? -29.431 -32.478 8.799 1.00 48.66 183 ALA A C 1
ATOM 1402 O O . ALA A 1 183 ? -29.701 -33.656 9.039 1.00 48.66 183 ALA A O 1
ATOM 1403 N N . ALA A 1 184 ? -28.714 -31.720 9.627 1.00 44.16 184 ALA A N 1
ATOM 1404 C CA . ALA A 1 184 ? -28.427 -32.093 11.001 1.00 44.16 184 ALA A CA 1
ATOM 1405 C C . ALA A 1 184 ? -29.729 -32.065 11.820 1.00 44.16 184 ALA A C 1
ATOM 1407 O O . ALA A 1 184 ? -30.533 -31.136 11.717 1.00 44.16 184 ALA A O 1
ATOM 1408 N N . ALA A 1 185 ? -29.929 -33.123 12.601 1.00 50.16 185 ALA A N 1
ATOM 1409 C CA . ALA A 1 185 ? -31.073 -33.349 13.470 1.00 50.16 185 ALA A CA 1
ATOM 1410 C C . ALA A 1 185 ? -31.303 -32.204 14.485 1.00 50.16 185 ALA A C 1
ATOM 1412 O O . ALA A 1 185 ? -30.356 -31.506 14.857 1.00 50.16 185 ALA A O 1
ATOM 1413 N N . PRO A 1 186 ? -32.543 -32.026 14.982 1.00 55.62 186 PRO A N 1
ATOM 1414 C CA . PRO A 1 186 ? -32.834 -31.074 16.046 1.00 55.62 186 PRO A CA 1
ATOM 1415 C C . PRO A 1 186 ? -32.069 -31.440 17.323 1.00 55.62 186 PRO A C 1
ATOM 1417 O O . PRO A 1 186 ? -32.195 -32.539 17.860 1.00 55.62 186 PRO A O 1
ATOM 1420 N N . ASN A 1 187 ? -31.273 -30.486 17.799 1.00 57.56 187 ASN A N 1
ATOM 1421 C CA . ASN A 1 187 ? -30.540 -30.563 19.053 1.00 57.56 187 ASN A CA 1
ATOM 1422 C C . ASN A 1 187 ? -31.545 -30.570 20.221 1.00 57.56 187 ASN A C 1
ATOM 1424 O O . ASN A 1 187 ? -32.187 -29.557 20.503 1.00 57.56 187 ASN A O 1
ATOM 1428 N N . VAL A 1 188 ? -31.726 -31.729 20.856 1.00 55.03 188 VAL A N 1
ATOM 1429 C CA . VAL A 1 188 ? -32.536 -31.885 22.070 1.00 55.03 188 VAL A CA 1
ATOM 1430 C C . VAL A 1 188 ? -31.710 -31.368 23.255 1.00 55.03 188 VAL A C 1
ATOM 1432 O O . VAL A 1 188 ? -30.613 -31.881 23.477 1.00 55.03 188 VAL A O 1
ATOM 1435 N N . PRO A 1 189 ? -32.184 -30.375 24.030 1.00 55.75 189 PRO A N 1
ATOM 1436 C CA . PRO A 1 189 ? -31.468 -29.923 25.216 1.00 55.75 189 PRO A CA 1
ATOM 1437 C C . PRO A 1 189 ? -31.463 -31.023 26.286 1.00 55.75 189 PRO A C 1
ATOM 1439 O O . PRO A 1 189 ? -32.510 -31.545 26.670 1.00 55.75 189 PRO A O 1
ATOM 1442 N N . ALA A 1 190 ? -30.266 -31.374 26.756 1.00 55.47 190 ALA A N 1
ATOM 1443 C CA . ALA A 1 190 ? -30.059 -32.293 27.869 1.00 55.47 190 ALA A CA 1
ATOM 1444 C C . ALA A 1 190 ? -30.638 -31.721 29.185 1.00 55.47 190 ALA A C 1
ATOM 1446 O O . ALA A 1 190 ? -30.649 -30.500 29.369 1.00 55.47 190 ALA A O 1
ATOM 1447 N N . PRO A 1 191 ? -31.113 -32.580 30.108 1.00 56.25 191 PRO A N 1
ATOM 1448 C CA . PRO A 1 191 ? -31.660 -32.154 31.389 1.00 56.25 191 PRO A CA 1
ATOM 1449 C C . PRO A 1 191 ? -30.590 -31.510 32.277 1.00 56.25 191 PRO A C 1
ATOM 1451 O O . PRO A 1 191 ? -29.454 -31.972 32.366 1.00 56.25 191 PRO A O 1
ATOM 1454 N N . VAL A 1 192 ? -31.009 -30.433 32.940 1.00 54.50 192 VAL A N 1
ATOM 1455 C CA . VAL A 1 192 ? -30.266 -29.670 33.944 1.00 54.50 192 VAL A CA 1
ATOM 1456 C C . VAL A 1 192 ? -29.929 -30.592 35.118 1.00 54.50 192 VAL A C 1
ATOM 1458 O O . VAL A 1 192 ? -30.815 -30.977 35.876 1.00 54.50 192 VAL A O 1
ATOM 1461 N N . GLY A 1 193 ? -28.656 -30.972 35.228 1.00 46.09 193 GLY A N 1
ATOM 1462 C CA . GLY A 1 193 ? -28.082 -31.607 36.413 1.00 46.09 193 GLY A CA 1
ATOM 1463 C C . GLY A 1 193 ? -27.600 -30.555 37.413 1.00 46.09 193 GLY A C 1
ATOM 1464 O O . GLY A 1 193 ? -27.127 -29.491 37.013 1.00 46.09 193 GLY A O 1
ATOM 1465 N N . ASP A 1 194 ? -27.771 -30.871 38.695 1.00 46.78 194 ASP A N 1
ATOM 1466 C CA . ASP A 1 194 ? -27.516 -30.045 39.878 1.00 46.78 194 ASP A CA 1
ATOM 1467 C C . ASP A 1 194 ? -26.169 -29.287 39.899 1.00 46.78 194 ASP A C 1
ATOM 1469 O O . ASP A 1 194 ? -25.161 -29.778 39.383 1.00 46.78 194 ASP A O 1
ATOM 1473 N N . PRO A 1 195 ? -26.120 -28.106 40.553 1.00 55.06 195 PRO A N 1
ATOM 1474 C CA . PRO A 1 195 ? -24.909 -27.309 40.686 1.00 55.06 195 PRO A CA 1
ATOM 1475 C C . PRO A 1 195 ? -23.964 -27.926 41.725 1.00 55.06 195 PRO A C 1
ATOM 1477 O O . PRO A 1 195 ? -23.998 -27.584 42.910 1.00 55.06 195 PRO A O 1
ATOM 1480 N N . ASP A 1 196 ? -23.083 -28.817 41.275 1.00 43.34 196 ASP A N 1
ATOM 1481 C CA . ASP A 1 196 ? -21.955 -29.251 42.091 1.00 43.34 196 ASP A CA 1
ATOM 1482 C C . ASP A 1 196 ? -20.968 -28.088 42.274 1.00 43.34 196 ASP A C 1
ATOM 1484 O O . ASP A 1 196 ? -20.491 -27.445 41.333 1.00 43.34 196 ASP A O 1
ATOM 1488 N N . THR A 1 197 ? -20.723 -27.772 43.538 1.00 51.03 197 THR A N 1
ATOM 1489 C CA . THR A 1 197 ? -20.057 -26.561 44.007 1.00 51.03 197 THR A CA 1
ATOM 1490 C C . THR A 1 197 ? -18.552 -26.804 44.069 1.00 51.03 197 THR A C 1
ATOM 1492 O O . THR A 1 197 ? -17.948 -26.778 45.138 1.00 51.03 197 THR A O 1
ATOM 1495 N N . THR A 1 198 ? -17.913 -27.035 42.925 1.00 49.41 198 THR A N 1
ATOM 1496 C CA . THR A 1 198 ? -16.447 -27.047 42.833 1.00 49.41 198 THR A CA 1
ATOM 1497 C C . THR A 1 198 ? -15.968 -25.736 42.227 1.00 49.41 198 THR A C 1
ATOM 1499 O O . THR A 1 198 ? -15.931 -25.530 41.019 1.00 49.41 198 THR A O 1
ATOM 1502 N N . ARG A 1 199 ? -15.628 -24.801 43.122 1.00 54.97 199 ARG A N 1
ATOM 1503 C CA . ARG A 1 199 ? -14.949 -23.536 42.820 1.00 54.97 199 ARG A CA 1
ATOM 1504 C C . ARG A 1 199 ? -13.682 -23.839 42.003 1.00 54.97 199 ARG A C 1
ATOM 1506 O O . ARG A 1 199 ? -12.761 -24.423 42.575 1.00 54.97 199 ARG A O 1
ATOM 1513 N N . PRO A 1 200 ? -13.604 -23.445 40.718 1.00 53.06 200 PRO A N 1
ATOM 1514 C CA . PRO A 1 200 ? -12.400 -23.637 39.930 1.00 53.06 200 PRO A CA 1
ATOM 1515 C C . PRO A 1 200 ? -11.267 -22.831 40.558 1.00 53.06 200 PRO A C 1
ATOM 1517 O O . PRO A 1 200 ? -11.418 -21.644 40.868 1.00 53.06 200 PRO A O 1
ATOM 1520 N N . GLU A 1 201 ? -10.145 -23.501 40.777 1.00 58.06 201 GLU A N 1
ATOM 1521 C CA . GLU A 1 201 ? -8.881 -22.876 41.133 1.00 58.06 201 GLU A CA 1
ATOM 1522 C C . GLU A 1 201 ? -8.539 -21.814 40.067 1.00 58.06 201 GLU A C 1
ATOM 1524 O O . GLU A 1 201 ? -8.735 -22.068 38.873 1.00 58.06 201 GLU A O 1
ATOM 1529 N N . PRO A 1 202 ? -8.116 -20.594 40.454 1.00 56.62 202 PRO A N 1
ATOM 1530 C CA . PRO A 1 202 ? -7.865 -19.525 39.498 1.00 56.62 202 PRO A CA 1
ATOM 1531 C C . PRO A 1 202 ? -6.756 -19.950 38.536 1.00 56.62 202 PRO A C 1
ATOM 1533 O O . PRO A 1 202 ? -5.597 -20.079 38.927 1.00 56.62 202 PRO A O 1
ATOM 1536 N N . ALA A 1 203 ? -7.127 -20.158 37.270 1.00 58.53 203 ALA A N 1
ATOM 1537 C CA . ALA A 1 203 ? -6.174 -20.387 36.198 1.00 58.53 203 ALA A CA 1
ATOM 1538 C C . ALA A 1 203 ? -5.125 -19.258 36.203 1.00 58.53 203 ALA A C 1
ATOM 1540 O O . ALA A 1 203 ? -5.486 -18.093 36.423 1.00 58.53 203 ALA A O 1
ATOM 1541 N N . PRO A 1 204 ? -3.834 -19.573 35.990 1.00 64.00 204 PRO A N 1
ATOM 1542 C CA . PRO A 1 204 ? -2.784 -18.567 35.984 1.00 64.00 204 PRO A CA 1
ATOM 1543 C C . PRO A 1 204 ? -3.137 -17.483 34.966 1.00 64.00 204 PRO A C 1
ATOM 1545 O O . PRO A 1 204 ? -3.488 -17.785 33.825 1.00 64.00 204 PRO A O 1
ATOM 1548 N N . ALA A 1 205 ? -3.082 -16.224 35.406 1.00 58.41 205 ALA A N 1
ATOM 1549 C CA . ALA A 1 205 ? -3.399 -15.071 34.578 1.00 58.41 205 ALA A CA 1
ATOM 1550 C C . ALA A 1 205 ? -2.645 -15.169 33.246 1.00 58.41 205 ALA A C 1
ATOM 1552 O O . ALA A 1 205 ? -1.414 -15.247 33.228 1.00 58.41 205 ALA A O 1
ATOM 1553 N N . ALA A 1 206 ? -3.395 -15.201 32.142 1.00 54.91 206 ALA A N 1
ATOM 1554 C CA . ALA A 1 206 ? -2.829 -15.255 30.807 1.00 54.91 206 ALA A CA 1
ATOM 1555 C C . ALA A 1 206 ? -1.836 -14.098 30.638 1.00 54.91 206 ALA A C 1
ATOM 1557 O O . ALA A 1 206 ? -2.172 -12.931 30.856 1.00 54.91 206 ALA A O 1
ATOM 1558 N N . VAL A 1 207 ? -0.595 -14.433 30.287 1.00 62.31 207 VAL A N 1
ATOM 1559 C CA . VAL A 1 207 ? 0.454 -13.450 30.022 1.00 62.31 207 VAL A CA 1
ATOM 1560 C C . VAL A 1 207 ? 0.005 -12.616 28.824 1.00 62.31 207 VAL A C 1
ATOM 1562 O O . VAL A 1 207 ? -0.044 -13.108 27.700 1.00 62.31 207 VAL A O 1
ATOM 1565 N N . VAL A 1 208 ? -0.352 -11.355 29.072 1.00 53.12 208 VAL A N 1
ATOM 1566 C CA . VAL A 1 208 ? -0.690 -10.384 28.027 1.00 53.12 208 VAL A CA 1
ATOM 1567 C C . VAL A 1 208 ? 0.579 -10.123 27.218 1.00 53.12 208 VAL A C 1
ATOM 1569 O O . VAL A 1 208 ? 1.489 -9.429 27.672 1.00 53.12 208 VAL A O 1
ATOM 1572 N N . ILE A 1 209 ? 0.672 -10.731 26.036 1.00 54.28 209 ILE A N 1
ATOM 1573 C CA . ILE A 1 209 ? 1.793 -10.520 25.121 1.00 54.28 209 ILE A CA 1
ATOM 1574 C C . ILE A 1 209 ? 1.648 -9.121 24.519 1.00 54.28 209 ILE A C 1
ATOM 1576 O O . ILE A 1 209 ? 0.611 -8.771 23.961 1.00 54.28 209 ILE A O 1
ATOM 1580 N N . ASP A 1 210 ? 2.696 -8.313 24.650 1.00 47.41 210 ASP A N 1
ATOM 1581 C CA . ASP A 1 210 ? 2.740 -6.947 24.137 1.00 47.41 210 ASP A CA 1
ATOM 1582 C C . ASP A 1 210 ? 2.599 -6.934 22.600 1.00 47.41 210 ASP A C 1
ATOM 1584 O O . ASP A 1 210 ? 3.425 -7.509 21.884 1.00 47.41 210 ASP A O 1
ATOM 1588 N N . ILE A 1 211 ? 1.554 -6.265 22.094 1.00 54.47 211 ILE A N 1
ATOM 1589 C CA . ILE A 1 211 ? 1.238 -6.115 20.659 1.00 54.47 211 ILE A CA 1
ATOM 1590 C C . ILE A 1 211 ? 2.437 -5.577 19.862 1.00 54.47 211 ILE A C 1
ATOM 1592 O O . ILE A 1 211 ? 2.599 -5.897 18.683 1.00 54.47 211 ILE A O 1
ATOM 1596 N N . SER A 1 212 ? 3.312 -4.796 20.501 1.00 52.28 212 SER A N 1
ATOM 1597 C CA . SER A 1 212 ? 4.510 -4.232 19.871 1.00 52.28 212 SER A CA 1
ATOM 1598 C C . SER A 1 212 ? 5.574 -5.281 19.505 1.00 52.28 212 SER A C 1
ATOM 1600 O O . SER A 1 212 ? 6.383 -5.035 18.611 1.00 52.28 212 SER A O 1
ATOM 1602 N N . LYS A 1 213 ? 5.540 -6.480 20.106 1.00 59.41 213 LYS A N 1
ATOM 1603 C CA . LYS A 1 213 ? 6.456 -7.593 19.786 1.00 59.41 213 LYS A CA 1
ATOM 1604 C C . LYS A 1 213 ? 5.968 -8.492 18.646 1.00 59.41 213 LYS A C 1
ATOM 1606 O O . LYS A 1 213 ? 6.739 -9.314 18.161 1.00 59.41 213 LYS A O 1
ATOM 1611 N N . TRP A 1 214 ? 4.716 -8.343 18.205 1.00 52.69 214 TRP A N 1
ATOM 1612 C CA . TRP A 1 214 ? 4.087 -9.247 17.231 1.00 52.69 214 TRP A CA 1
ATOM 1613 C C . TRP A 1 214 ? 4.280 -8.852 15.762 1.00 52.69 214 TRP A C 1
ATOM 1615 O O . TRP A 1 214 ? 4.066 -9.678 14.878 1.00 52.69 214 TRP A O 1
ATOM 1625 N N . ARG A 1 215 ? 4.722 -7.621 15.466 1.00 50.12 215 ARG A N 1
ATOM 1626 C CA . ARG A 1 215 ? 5.067 -7.228 14.092 1.00 50.12 215 ARG A CA 1
ATOM 1627 C C . ARG A 1 215 ? 6.573 -7.353 13.857 1.00 50.12 215 ARG A C 1
ATOM 1629 O O . ARG A 1 215 ? 7.323 -6.513 14.358 1.00 50.12 215 ARG A O 1
ATOM 1636 N N . PRO A 1 216 ? 7.056 -8.315 13.048 1.00 47.56 216 PRO A N 1
ATOM 1637 C CA . PRO A 1 216 ? 8.413 -8.231 12.535 1.00 47.56 216 PRO A CA 1
ATOM 1638 C C . PRO A 1 216 ? 8.538 -6.938 11.719 1.00 47.56 216 PRO A C 1
ATOM 1640 O O . PRO A 1 216 ? 7.812 -6.716 10.751 1.00 47.56 216 PRO A O 1
ATOM 1643 N N . ARG A 1 217 ? 9.481 -6.073 12.111 1.00 49.84 217 ARG A N 1
ATOM 1644 C CA . ARG A 1 217 ? 9.764 -4.753 11.505 1.00 49.84 217 ARG A CA 1
ATOM 1645 C C . ARG A 1 217 ? 10.048 -4.813 9.990 1.00 49.84 217 ARG A C 1
ATOM 1647 O O . ARG A 1 217 ? 10.097 -3.774 9.344 1.00 49.84 217 ARG A O 1
ATOM 1654 N N . ALA A 1 218 ? 10.228 -6.014 9.438 1.00 46.41 218 ALA A N 1
ATOM 1655 C CA . ALA A 1 218 ? 10.469 -6.293 8.025 1.00 46.41 218 ALA A CA 1
ATOM 1656 C C . ALA A 1 218 ? 9.190 -6.422 7.167 1.00 46.41 218 ALA A C 1
ATOM 1658 O O . ALA A 1 218 ? 9.305 -6.495 5.951 1.00 46.41 218 ALA A O 1
ATOM 1659 N N . ALA A 1 219 ? 7.991 -6.452 7.765 1.00 47.66 219 ALA A N 1
ATOM 1660 C CA . ALA A 1 219 ? 6.727 -6.653 7.044 1.00 47.66 219 ALA A CA 1
ATOM 1661 C C . ALA A 1 219 ? 5.947 -5.357 6.750 1.00 47.66 219 ALA A C 1
ATOM 1663 O O . ALA A 1 219 ? 4.797 -5.423 6.324 1.00 47.66 219 ALA A O 1
ATOM 1664 N N . MET A 1 220 ? 6.531 -4.175 6.992 1.00 46.16 220 MET A N 1
ATOM 1665 C CA . MET A 1 220 ? 5.932 -2.946 6.469 1.00 46.16 220 MET A CA 1
ATOM 1666 C C . MET A 1 220 ? 6.292 -2.834 4.985 1.00 46.16 220 MET A C 1
ATOM 1668 O O . MET A 1 220 ? 7.490 -2.780 4.692 1.00 46.16 220 MET A O 1
ATOM 1672 N N . PRO A 1 221 ? 5.308 -2.823 4.062 1.00 53.81 221 PRO A N 1
ATOM 1673 C CA . PRO A 1 221 ? 5.584 -2.530 2.661 1.00 53.81 221 PRO A CA 1
ATOM 1674 C C . PRO A 1 221 ? 6.354 -1.209 2.589 1.00 53.81 221 PRO A C 1
ATOM 1676 O O . PRO A 1 221 ? 6.090 -0.294 3.376 1.00 53.81 221 PRO A O 1
ATOM 1679 N N . GLU A 1 222 ? 7.366 -1.135 1.716 1.00 58.31 222 GLU A N 1
ATOM 1680 C CA . GLU A 1 222 ? 8.117 0.108 1.549 1.00 58.31 222 GLU A CA 1
ATOM 1681 C C . GLU A 1 222 ? 7.120 1.249 1.303 1.00 58.31 222 GLU A C 1
ATOM 1683 O O . GLU A 1 222 ? 6.212 1.086 0.484 1.00 58.31 222 GLU A O 1
ATOM 1688 N N . PRO A 1 223 ? 7.239 2.380 2.023 1.00 51.75 223 PRO A N 1
ATOM 1689 C CA . PRO A 1 223 ? 6.338 3.499 1.817 1.00 51.75 223 PRO A CA 1
ATOM 1690 C C . PRO A 1 223 ? 6.404 3.894 0.344 1.00 51.75 223 PRO A C 1
ATOM 1692 O O . PRO A 1 223 ? 7.497 4.135 -0.181 1.00 51.75 223 PRO A O 1
ATOM 1695 N N . ILE A 1 224 ? 5.237 3.920 -0.306 1.00 53.62 224 ILE A N 1
ATOM 1696 C CA . ILE A 1 224 ? 5.090 4.364 -1.691 1.00 53.62 224 ILE A CA 1
ATOM 1697 C C . ILE A 1 224 ? 5.810 5.708 -1.787 1.00 53.62 224 ILE A C 1
ATOM 1699 O O . ILE A 1 224 ? 5.527 6.631 -1.018 1.00 53.62 224 ILE A O 1
ATOM 1703 N N . LYS A 1 225 ? 6.826 5.788 -2.649 1.00 61.84 225 LYS A N 1
ATOM 1704 C CA . LYS A 1 225 ? 7.635 7.000 -2.776 1.00 61.84 225 LYS A CA 1
ATOM 1705 C C . LYS A 1 225 ? 6.699 8.118 -3.222 1.00 61.84 225 LYS A C 1
ATOM 1707 O O . LYS A 1 225 ? 5.870 7.905 -4.095 1.00 61.84 225 LYS A O 1
ATOM 1712 N N . GLU A 1 226 ? 6.852 9.317 -2.665 1.00 52.38 226 GLU A N 1
ATOM 1713 C CA . GLU A 1 226 ? 6.020 10.484 -3.018 1.00 52.38 226 GLU A CA 1
ATOM 1714 C C . GLU A 1 226 ? 6.043 10.797 -4.527 1.00 52.38 226 GLU A C 1
ATOM 1716 O O . GLU A 1 226 ? 5.109 11.390 -5.046 1.00 52.38 226 GLU A O 1
ATOM 1721 N N . ALA A 1 227 ? 7.077 10.347 -5.249 1.00 55.66 227 ALA A N 1
ATOM 1722 C CA . ALA A 1 227 ? 7.162 10.449 -6.706 1.00 55.66 227 ALA A CA 1
ATOM 1723 C C . ALA A 1 227 ? 6.161 9.548 -7.465 1.00 55.66 227 ALA A C 1
ATOM 1725 O O . ALA A 1 227 ? 5.850 9.842 -8.614 1.00 55.66 227 ALA A O 1
ATOM 1726 N N . ASP A 1 228 ? 5.652 8.488 -6.833 1.00 51.47 228 ASP A N 1
ATOM 1727 C CA . ASP A 1 228 ? 4.701 7.535 -7.421 1.00 51.47 228 ASP A CA 1
ATOM 1728 C C . ASP A 1 228 ? 3.241 7.854 -7.039 1.00 51.47 228 ASP A C 1
ATOM 1730 O O . ASP A 1 228 ? 2.309 7.260 -7.582 1.00 51.47 228 ASP A O 1
ATOM 1734 N N . VAL A 1 229 ? 3.021 8.814 -6.130 1.00 46.97 229 VAL A N 1
ATOM 1735 C CA . VAL A 1 229 ? 1.688 9.272 -5.717 1.00 46.97 229 VAL A CA 1
ATOM 1736 C C . VAL A 1 229 ? 1.450 10.668 -6.278 1.00 46.97 229 VAL A C 1
ATOM 1738 O O . VAL A 1 229 ? 1.838 11.675 -5.689 1.00 46.97 229 VAL A O 1
ATOM 1741 N N . SER A 1 230 ? 0.776 10.738 -7.428 1.00 40.66 230 SER A N 1
ATOM 1742 C CA . SER A 1 230 ? 0.153 11.986 -7.870 1.00 40.66 230 SER A CA 1
ATOM 1743 C C . SER A 1 230 ? -0.774 12.488 -6.757 1.00 40.66 230 SER A C 1
ATOM 1745 O O . SER A 1 230 ? -1.613 11.738 -6.255 1.00 40.66 230 SER A O 1
ATOM 1747 N N . VAL A 1 231 ? -0.622 13.757 -6.367 1.00 45.41 231 VAL A N 1
ATOM 1748 C CA . VAL A 1 231 ? -1.340 14.424 -5.260 1.00 45.41 231 VAL A CA 1
ATOM 1749 C C . VAL A 1 231 ? -2.875 14.332 -5.394 1.00 45.41 231 VAL A C 1
ATOM 1751 O O . VAL A 1 231 ? -3.591 14.532 -4.416 1.00 45.41 231 VAL A O 1
ATOM 1754 N N . SER A 1 232 ? -3.395 13.953 -6.565 1.00 49.94 232 SER A N 1
ATOM 1755 C CA . SER A 1 232 ? -4.827 13.740 -6.809 1.00 49.94 232 SER A CA 1
ATOM 1756 C C . SER A 1 232 ? -5.378 12.376 -6.363 1.00 49.94 232 SER A C 1
ATOM 1758 O O . SER A 1 232 ? -6.587 12.177 -6.428 1.00 49.94 232 SER A O 1
ATOM 1760 N N . GLY A 1 233 ? -4.550 11.408 -5.947 1.00 51.62 233 GLY A N 1
ATOM 1761 C CA . GLY A 1 233 ? -5.016 10.032 -5.684 1.00 51.62 233 GLY A CA 1
ATOM 1762 C C . GLY A 1 233 ? -5.496 9.286 -6.940 1.00 51.62 233 GLY A C 1
ATOM 1763 O O . GLY A 1 233 ? -5.980 8.159 -6.859 1.00 51.62 233 GLY A O 1
ATOM 1764 N N . GLU A 1 234 ? -5.343 9.904 -8.109 1.00 46.66 234 GLU A N 1
ATOM 1765 C CA . GLU A 1 234 ? -5.567 9.292 -9.409 1.00 46.66 234 GLU A CA 1
ATOM 1766 C C . GLU A 1 234 ? -4.380 8.379 -9.718 1.00 46.66 234 GLU A C 1
ATOM 1768 O O . GLU A 1 234 ? -3.225 8.788 -9.594 1.00 46.66 234 GLU A O 1
ATOM 1773 N N . THR A 1 235 ? -4.656 7.131 -10.100 1.00 59.56 235 THR A N 1
ATOM 1774 C CA . THR A 1 235 ? -3.628 6.200 -10.576 1.00 59.56 235 THR A CA 1
ATOM 1775 C C . THR A 1 235 ? -3.206 6.656 -11.976 1.00 59.56 235 THR A C 1
ATOM 1777 O O . THR A 1 235 ? -3.988 6.535 -12.916 1.00 59.56 235 THR A O 1
ATOM 1780 N N . PRO A 1 236 ? -2.000 7.232 -12.149 1.00 72.12 236 PRO A N 1
ATOM 1781 C CA . PRO A 1 236 ? -1.666 7.992 -13.357 1.00 72.12 236 PRO A CA 1
ATOM 1782 C C . PRO A 1 236 ? -1.460 7.108 -14.596 1.00 72.12 236 PRO A C 1
ATOM 1784 O O . PRO A 1 236 ? -1.362 7.615 -15.709 1.00 72.12 236 PRO A O 1
ATOM 1787 N N . ASN A 1 237 ? -1.349 5.789 -14.418 1.00 82.81 237 ASN A N 1
ATOM 1788 C CA . ASN A 1 237 ? -1.140 4.824 -15.491 1.00 82.81 237 ASN A CA 1
ATOM 1789 C C . ASN A 1 237 ? -1.610 3.410 -15.081 1.00 82.81 237 ASN A C 1
ATOM 1791 O O . ASN A 1 237 ? -1.852 3.122 -13.905 1.00 82.81 237 ASN A O 1
ATOM 1795 N N . LEU A 1 238 ? -1.732 2.517 -16.073 1.00 83.44 238 LEU A N 1
ATOM 1796 C CA . LEU A 1 238 ? -2.191 1.133 -15.892 1.00 83.44 238 LEU A CA 1
ATOM 1797 C C . LEU A 1 238 ? -1.291 0.330 -14.936 1.00 83.44 238 LEU A C 1
ATOM 1799 O O . LEU A 1 238 ? -1.799 -0.449 -14.130 1.00 83.44 238 LEU A O 1
ATOM 1803 N N . SER A 1 239 ? 0.030 0.532 -14.983 1.00 83.56 239 SER A N 1
ATOM 1804 C CA . SER A 1 239 ? 0.971 -0.166 -14.097 1.00 83.56 239 SER A CA 1
ATOM 1805 C C . SER A 1 239 ? 0.802 0.249 -12.632 1.00 83.56 239 SER A C 1
ATOM 1807 O O . SER A 1 239 ? 0.815 -0.612 -11.753 1.00 83.56 239 SER A O 1
ATOM 1809 N N . ALA A 1 240 ? 0.548 1.531 -12.358 1.00 81.19 240 ALA A N 1
ATOM 1810 C CA . ALA A 1 240 ? 0.219 2.024 -11.024 1.00 81.19 240 ALA A CA 1
ATOM 1811 C C . ALA A 1 240 ? -1.115 1.454 -10.521 1.00 81.19 240 ALA A C 1
A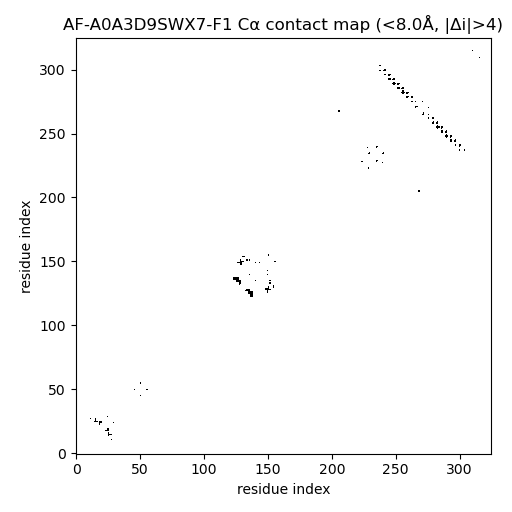TOM 1813 O O . ALA A 1 240 ? -1.208 1.072 -9.357 1.00 81.19 240 ALA A O 1
ATOM 1814 N N . ALA A 1 241 ? -2.129 1.328 -11.383 1.00 84.75 241 ALA A N 1
ATOM 1815 C CA . ALA A 1 241 ? -3.406 0.708 -11.015 1.00 84.75 241 ALA A CA 1
ATOM 1816 C C . ALA A 1 241 ? -3.260 -0.790 -10.666 1.00 84.75 241 ALA A C 1
ATOM 1818 O O . ALA A 1 241 ? -3.848 -1.269 -9.689 1.00 84.75 241 ALA A O 1
ATOM 1819 N N . LEU A 1 242 ? -2.432 -1.531 -11.409 1.00 87.88 242 LEU A N 1
ATOM 1820 C CA . LEU A 1 242 ? -2.092 -2.926 -11.097 1.00 87.88 242 LEU A CA 1
ATOM 1821 C C . LEU A 1 242 ? -1.320 -3.047 -9.775 1.00 87.88 242 LEU A C 1
ATOM 1823 O O . LEU A 1 242 ? -1.634 -3.899 -8.944 1.00 87.88 242 LEU A O 1
ATOM 1827 N N . ALA A 1 243 ? -0.331 -2.182 -9.543 1.00 87.44 243 ALA A N 1
ATOM 1828 C CA . ALA A 1 243 ? 0.412 -2.156 -8.284 1.00 87.44 243 ALA A CA 1
ATOM 1829 C C . ALA A 1 243 ? -0.501 -1.815 -7.094 1.00 87.44 243 ALA A C 1
ATOM 1831 O O . ALA A 1 243 ? -0.434 -2.466 -6.049 1.00 87.44 243 ALA A O 1
ATOM 1832 N N . TYR A 1 244 ? -1.397 -0.843 -7.269 1.00 90.44 244 TYR A N 1
ATOM 1833 C CA . TYR A 1 244 ? -2.369 -0.440 -6.260 1.00 90.44 244 TYR A CA 1
ATOM 1834 C C . TYR A 1 244 ? -3.321 -1.582 -5.886 1.00 90.44 244 TYR A C 1
ATOM 1836 O O . TYR A 1 244 ? -3.431 -1.920 -4.710 1.00 90.44 244 TYR A O 1
ATOM 1844 N N . THR A 1 245 ? -3.964 -2.227 -6.865 1.00 93.62 245 THR A N 1
ATOM 1845 C CA . THR A 1 245 ? -4.902 -3.337 -6.597 1.00 93.62 245 THR A CA 1
ATOM 1846 C C . THR A 1 245 ? -4.225 -4.518 -5.893 1.00 93.62 245 THR A C 1
ATOM 1848 O O . THR A 1 245 ? -4.790 -5.057 -4.942 1.00 93.62 245 THR A O 1
ATOM 1851 N N . ASN A 1 246 ? -2.991 -4.864 -6.275 1.00 95.25 246 ASN A N 1
ATOM 1852 C CA . ASN A 1 246 ? -2.178 -5.861 -5.567 1.00 95.25 246 ASN A CA 1
ATOM 1853 C C . ASN A 1 246 ? -1.873 -5.458 -4.116 1.00 95.25 246 ASN A C 1
ATOM 1855 O O . ASN A 1 246 ? -1.974 -6.280 -3.203 1.00 95.25 246 ASN A O 1
ATOM 1859 N N . THR A 1 247 ? -1.504 -4.193 -3.902 1.00 93.38 247 THR A N 1
ATOM 1860 C CA . THR A 1 247 ? -1.161 -3.673 -2.571 1.00 93.38 247 THR A CA 1
ATOM 1861 C C . THR A 1 247 ? -2.381 -3.711 -1.657 1.00 93.38 247 THR A C 1
ATOM 1863 O O . THR A 1 247 ? -2.311 -4.281 -0.572 1.00 93.38 247 THR A O 1
ATOM 1866 N N . MET A 1 248 ? -3.527 -3.218 -2.132 1.00 94.94 248 MET A N 1
ATOM 1867 C CA . MET A 1 248 ? -4.780 -3.232 -1.376 1.00 94.94 248 MET A CA 1
ATOM 1868 C C . MET A 1 248 ? -5.265 -4.653 -1.061 1.00 94.94 248 MET A C 1
ATOM 1870 O O . MET A 1 248 ? -5.698 -4.912 0.059 1.00 94.94 248 MET A O 1
ATOM 1874 N N . ALA A 1 249 ? -5.153 -5.601 -2.000 1.00 96.31 249 ALA A N 1
ATOM 1875 C CA . ALA A 1 249 ? -5.489 -7.003 -1.737 1.00 96.31 249 ALA A CA 1
ATOM 1876 C C . ALA A 1 249 ? -4.619 -7.602 -0.612 1.00 96.31 249 ALA A C 1
ATOM 1878 O O . ALA A 1 249 ? -5.139 -8.271 0.285 1.00 96.31 249 ALA A O 1
ATOM 1879 N N . SER A 1 250 ? -3.312 -7.318 -0.625 1.00 95.12 250 SER A N 1
ATOM 1880 C CA . SER A 1 250 ? -2.373 -7.737 0.425 1.00 95.12 250 SER A CA 1
ATOM 1881 C C . SER A 1 250 ? -2.695 -7.095 1.780 1.00 95.12 250 SER A C 1
ATOM 1883 O O . SER A 1 250 ? -2.729 -7.781 2.803 1.00 95.12 250 SER A O 1
ATOM 1885 N N . GLU A 1 251 ? -3.004 -5.797 1.806 1.00 93.88 251 GLU A N 1
ATOM 1886 C CA . GLU A 1 251 ? -3.393 -5.093 3.032 1.00 93.88 251 GLU A CA 1
ATOM 1887 C C . GLU A 1 251 ? -4.704 -5.628 3.620 1.00 93.88 251 GLU A C 1
ATOM 1889 O O . GLU A 1 251 ? -4.790 -5.832 4.834 1.00 93.88 251 GLU A O 1
ATOM 1894 N N . CYS A 1 252 ? -5.703 -5.935 2.784 1.00 94.62 252 CYS A N 1
ATOM 1895 C CA . CYS A 1 252 ? -6.940 -6.580 3.227 1.00 94.62 252 CYS A CA 1
ATOM 1896 C C . CYS A 1 252 ? -6.670 -7.950 3.867 1.00 94.62 252 CYS A C 1
ATOM 1898 O O . CYS A 1 252 ? -7.225 -8.251 4.926 1.00 94.62 252 CYS A O 1
ATOM 1900 N N . MET A 1 253 ? -5.783 -8.755 3.272 1.00 96.81 253 MET A N 1
ATOM 1901 C CA . MET A 1 253 ? -5.380 -10.057 3.815 1.00 96.81 253 MET A CA 1
ATOM 1902 C C . MET A 1 253 ? -4.701 -9.917 5.187 1.00 96.81 253 MET A C 1
ATOM 1904 O O . MET A 1 253 ? -5.069 -10.608 6.138 1.00 96.81 253 MET A O 1
ATOM 1908 N N . GLN A 1 254 ? -3.747 -8.992 5.319 1.00 94.81 254 GLN A N 1
ATOM 1909 C CA . GLN A 1 254 ? -3.075 -8.719 6.596 1.00 94.81 254 GLN A CA 1
ATOM 1910 C C . GLN A 1 254 ? -4.049 -8.182 7.653 1.00 94.81 254 GLN A C 1
ATOM 1912 O O . GLN A 1 254 ? -3.966 -8.553 8.827 1.00 94.81 254 GLN A O 1
ATOM 1917 N N . GLY A 1 255 ? -4.988 -7.326 7.243 1.00 94.00 255 GLY A N 1
ATOM 1918 C CA . GLY A 1 255 ? -6.058 -6.825 8.097 1.00 94.00 255 GLY A CA 1
ATOM 1919 C C . GLY A 1 255 ? -6.924 -7.958 8.646 1.00 94.00 255 GLY A C 1
ATOM 1920 O O . GLY A 1 255 ? -7.150 -8.012 9.854 1.00 94.00 255 GLY A O 1
ATOM 1921 N N . ALA A 1 256 ? -7.347 -8.893 7.791 1.00 96.75 256 ALA A N 1
ATOM 1922 C CA . ALA A 1 256 ? -8.167 -10.034 8.195 1.00 96.75 256 ALA A CA 1
ATOM 1923 C C . ALA A 1 256 ? -7.450 -10.907 9.245 1.00 96.75 256 ALA A C 1
ATOM 1925 O O . ALA A 1 256 ? -8.033 -11.203 10.288 1.00 96.75 256 ALA A O 1
ATOM 1926 N N . ALA A 1 257 ? -6.164 -11.213 9.038 1.00 94.56 257 ALA A N 1
ATOM 1927 C CA . ALA A 1 257 ? -5.346 -11.955 10.005 1.00 94.56 257 ALA A CA 1
ATOM 1928 C C . ALA A 1 257 ? -5.163 -11.204 11.344 1.00 94.56 257 ALA A C 1
ATOM 1930 O O . ALA A 1 257 ? -5.183 -11.797 12.428 1.00 94.56 257 ALA A O 1
ATOM 1931 N N . SER A 1 258 ? -5.023 -9.874 11.300 1.00 95.00 258 SER A N 1
ATOM 1932 C CA . SER A 1 258 ? -4.934 -9.044 12.510 1.00 95.00 258 SER A CA 1
ATOM 1933 C C . SER A 1 258 ? -6.246 -9.025 13.302 1.00 95.00 258 SER A C 1
ATOM 1935 O O . SER A 1 258 ? -6.216 -8.976 14.538 1.00 95.00 258 SER A O 1
ATOM 1937 N N . VAL A 1 259 ? -7.391 -9.043 12.614 1.00 96.62 259 VAL A N 1
ATOM 1938 C CA . VAL A 1 259 ? -8.716 -9.114 13.246 1.00 96.62 259 VAL A CA 1
ATOM 1939 C C . VAL A 1 259 ? -8.913 -10.479 13.897 1.00 96.62 259 VAL A C 1
ATOM 1941 O O . VAL A 1 259 ? -9.294 -10.533 15.064 1.00 96.62 259 VAL A O 1
ATOM 1944 N N . GLU A 1 260 ? -8.560 -11.563 13.208 1.00 98.00 260 GLU A N 1
ATOM 1945 C CA . GLU A 1 260 ? -8.610 -12.927 13.746 1.00 98.00 260 GLU A CA 1
ATOM 1946 C C . GLU A 1 260 ? -7.774 -13.074 15.029 1.00 98.00 260 GLU A C 1
ATOM 1948 O O . GLU A 1 260 ? -8.259 -13.559 16.052 1.00 98.00 260 GLU A O 1
ATOM 1953 N N . THR A 1 261 ? -6.549 -12.542 15.029 1.00 95.44 261 THR A N 1
ATOM 1954 C CA . THR A 1 261 ? -5.674 -12.547 16.217 1.00 95.44 261 THR A CA 1
ATOM 1955 C C . THR A 1 261 ? -6.292 -11.764 17.385 1.00 95.44 261 THR A C 1
ATOM 1957 O O . THR A 1 261 ? -6.173 -12.151 18.552 1.00 95.44 261 THR A O 1
ATOM 1960 N N . SER A 1 262 ? -6.984 -10.661 17.080 1.00 96.44 262 SER A N 1
ATOM 1961 C CA . SER A 1 262 ? -7.673 -9.834 18.076 1.00 96.44 262 SER A CA 1
ATOM 1962 C C . SER A 1 262 ? -8.896 -10.548 18.654 1.00 96.44 262 SER A C 1
ATOM 1964 O O . SER A 1 262 ? -9.107 -10.498 19.865 1.00 96.44 262 SER A O 1
ATOM 1966 N N . ILE A 1 263 ? -9.666 -11.255 17.818 1.00 96.56 263 ILE A N 1
ATOM 1967 C CA . ILE A 1 263 ? -10.774 -12.119 18.251 1.00 96.56 263 ILE A CA 1
ATOM 1968 C C . ILE A 1 263 ? -10.251 -13.184 19.219 1.00 96.56 263 ILE A C 1
ATOM 1970 O O . ILE A 1 263 ? -10.775 -13.291 20.328 1.00 96.56 263 ILE A O 1
ATOM 1974 N N . ALA A 1 264 ? -9.186 -13.903 18.850 1.00 96.69 264 ALA A N 1
ATOM 1975 C CA . ALA A 1 264 ? -8.593 -14.943 19.693 1.00 96.69 264 ALA A CA 1
ATOM 1976 C C . ALA A 1 264 ? -8.100 -14.388 21.043 1.00 96.69 264 ALA A C 1
ATOM 1978 O O . ALA A 1 264 ? -8.358 -14.971 22.095 1.00 96.69 264 ALA A O 1
ATOM 1979 N N . SER A 1 265 ? -7.449 -13.220 21.030 1.00 95.94 265 SER A N 1
ATOM 1980 C CA . SER A 1 265 ? -6.951 -12.562 22.247 1.00 95.94 265 SER A CA 1
ATOM 1981 C C . SER A 1 265 ? -8.086 -12.118 23.178 1.00 95.94 265 SER A C 1
ATOM 1983 O O . SER A 1 265 ? -7.999 -12.283 24.394 1.00 95.94 265 SER A O 1
ATOM 1985 N N . LEU A 1 266 ? -9.172 -11.577 22.619 1.00 95.75 266 LEU A N 1
ATOM 1986 C CA . LEU A 1 266 ? -10.356 -11.175 23.381 1.00 95.75 266 LEU A CA 1
ATOM 1987 C C . LEU A 1 266 ? -11.091 -12.386 23.969 1.00 95.75 266 LEU A C 1
ATOM 1989 O O . LEU A 1 266 ? -11.472 -12.350 25.139 1.00 95.75 266 LEU A O 1
ATOM 1993 N N . GLN A 1 267 ? -11.232 -13.467 23.199 1.00 97.25 267 GLN A N 1
ATOM 1994 C CA . GLN A 1 267 ? -11.807 -14.728 23.676 1.00 97.25 267 GLN A CA 1
ATOM 1995 C C . GLN A 1 267 ? -10.989 -15.329 24.824 1.00 97.25 267 GLN A C 1
ATOM 1997 O O . GLN A 1 267 ? -11.564 -15.719 25.839 1.00 97.25 267 GLN A O 1
ATOM 2002 N N . ALA A 1 268 ? -9.656 -15.336 24.716 1.00 94.38 268 ALA A N 1
ATOM 2003 C CA . ALA A 1 268 ? -8.769 -15.782 25.793 1.00 94.38 268 ALA A CA 1
ATOM 2004 C C . ALA A 1 268 ? -8.905 -14.921 27.064 1.00 94.38 268 ALA A C 1
ATOM 2006 O O . ALA A 1 268 ? -8.780 -15.428 28.176 1.00 94.38 268 ALA A O 1
ATOM 2007 N N . GLY A 1 269 ? -9.213 -13.629 26.909 1.00 96.06 269 GLY A N 1
ATOM 2008 C CA . GLY A 1 269 ? -9.535 -12.714 28.007 1.00 96.06 269 GLY A CA 1
ATOM 2009 C C . GLY A 1 269 ? -10.961 -12.842 28.563 1.00 96.06 269 GLY A C 1
ATOM 2010 O O . GLY A 1 269 ? -11.353 -12.025 29.394 1.00 96.06 269 GLY A O 1
ATOM 2011 N N . GLY A 1 270 ? -11.757 -13.812 28.099 1.00 96.25 270 GLY A N 1
ATOM 2012 C CA . GLY A 1 270 ? -13.145 -14.017 28.527 1.00 96.25 270 GLY A CA 1
ATOM 2013 C C . GLY A 1 270 ? -14.141 -12.995 27.967 1.00 96.25 270 GLY A C 1
ATOM 2014 O O . GLY A 1 270 ? -15.297 -12.956 28.393 1.00 96.25 270 GLY A O 1
ATOM 2015 N N . VAL A 1 271 ? -13.723 -12.157 27.015 1.00 96.06 271 VAL A N 1
ATOM 2016 C CA . VAL A 1 271 ? -14.619 -11.211 26.346 1.00 96.06 271 VAL A CA 1
ATOM 2017 C C . VAL A 1 271 ? -15.518 -11.990 25.392 1.00 96.06 271 VAL A C 1
ATOM 2019 O O . VAL A 1 271 ? -15.049 -12.775 24.574 1.00 96.06 271 VAL A O 1
ATOM 2022 N N . SER A 1 272 ? -16.824 -11.755 25.481 1.00 97.56 272 SER A N 1
ATOM 2023 C CA . SER A 1 272 ? -17.835 -12.397 24.640 1.00 97.56 272 SER A CA 1
ATOM 2024 C C . SER A 1 272 ? -18.904 -11.394 24.192 1.00 97.56 272 SER A C 1
ATOM 2026 O O . SER A 1 272 ? -18.934 -10.245 24.640 1.00 97.56 272 SER A O 1
ATOM 2028 N N . GLY A 1 273 ? -19.779 -11.814 23.272 1.00 96.19 273 GLY A N 1
ATOM 2029 C CA . GLY A 1 273 ? -20.945 -11.034 22.856 1.00 96.19 273 GLY A CA 1
ATOM 2030 C C . GLY A 1 273 ? -20.715 -10.110 21.646 1.00 96.19 273 GLY A C 1
ATOM 2031 O O . GLY A 1 273 ? -19.878 -10.411 20.791 1.00 96.19 273 GLY A O 1
ATOM 2032 N N . PRO A 1 274 ? -21.460 -8.988 21.544 1.00 97.38 274 PRO A N 1
ATOM 2033 C CA . PRO A 1 274 ? -21.579 -8.196 20.312 1.00 97.38 274 PRO A CA 1
ATOM 2034 C C . PRO A 1 274 ? -20.264 -7.658 19.735 1.00 97.38 274 PRO A C 1
ATOM 2036 O O . PRO A 1 274 ? -20.160 -7.456 18.528 1.00 97.38 274 PRO A O 1
ATOM 2039 N N . ALA A 1 275 ? -19.251 -7.432 20.578 1.00 94.94 275 ALA A N 1
ATOM 2040 C CA . ALA A 1 275 ? -17.946 -6.950 20.132 1.00 94.94 275 ALA A CA 1
ATOM 2041 C C . ALA A 1 275 ? -17.218 -7.976 19.245 1.00 94.94 275 ALA A C 1
ATOM 2043 O O . ALA A 1 275 ? -16.666 -7.604 18.212 1.00 94.94 275 ALA A O 1
ATOM 2044 N N . LEU A 1 276 ? -17.263 -9.267 19.602 1.00 97.50 276 LEU A N 1
ATOM 2045 C CA . LEU A 1 276 ? -16.671 -10.328 18.781 1.00 97.50 276 LEU A CA 1
ATOM 2046 C C . LEU A 1 276 ? -17.444 -10.520 17.474 1.00 97.50 276 LEU A C 1
ATOM 2048 O O . LEU A 1 276 ? -16.833 -10.730 16.432 1.00 97.50 276 LEU A O 1
ATOM 2052 N N . SER A 1 277 ? -18.772 -10.387 17.511 1.00 97.56 277 SER A N 1
ATOM 2053 C CA . SER A 1 277 ? -19.613 -10.445 16.310 1.00 97.56 277 SER A CA 1
ATOM 2054 C C . SER A 1 277 ? -19.269 -9.326 15.323 1.00 97.56 277 SER A C 1
ATOM 2056 O O . SER A 1 277 ? -19.154 -9.579 14.128 1.00 97.56 277 SER A O 1
ATOM 2058 N N . ALA A 1 278 ? -19.051 -8.102 15.817 1.00 97.25 278 ALA A N 1
ATOM 2059 C CA . ALA A 1 278 ? -18.635 -6.974 14.985 1.00 97.25 278 ALA A CA 1
ATOM 2060 C C . ALA A 1 278 ? -17.234 -7.180 14.381 1.00 97.25 278 ALA A C 1
ATOM 2062 O O . ALA A 1 278 ? -17.009 -6.832 13.223 1.00 97.25 278 ALA A O 1
ATOM 2063 N N . LEU A 1 279 ? -16.299 -7.777 15.130 1.00 97.25 279 LEU A N 1
ATOM 2064 C CA . LEU A 1 279 ? -14.976 -8.125 14.601 1.00 97.25 279 LEU A CA 1
ATOM 2065 C C . LEU A 1 279 ? -15.053 -9.228 13.539 1.00 97.25 279 LEU A C 1
ATOM 2067 O O . LEU A 1 279 ? -14.406 -9.106 12.506 1.00 97.25 279 LEU A O 1
ATOM 2071 N N . ALA A 1 280 ? -15.881 -10.255 13.733 1.00 98.25 280 ALA A N 1
ATOM 2072 C CA . ALA A 1 280 ? -16.093 -11.291 12.722 1.00 98.25 280 ALA A CA 1
ATOM 2073 C C . ALA A 1 280 ? -16.678 -10.708 11.420 1.00 98.25 280 ALA A C 1
ATOM 2075 O O . ALA A 1 280 ? -16.204 -11.024 10.332 1.00 98.25 280 ALA A O 1
ATOM 2076 N N . GLN A 1 281 ? -17.638 -9.780 11.525 1.00 97.75 281 GLN A N 1
ATOM 2077 C CA . GLN A 1 281 ? -18.163 -9.049 10.363 1.00 97.75 281 GLN A CA 1
ATOM 2078 C C . GLN A 1 281 ? -17.084 -8.201 9.675 1.00 97.75 281 GLN A C 1
ATOM 2080 O O . GLN A 1 281 ? -17.032 -8.140 8.449 1.00 97.75 281 GLN A O 1
ATOM 2085 N N . ALA A 1 282 ? -16.199 -7.559 10.444 1.00 96.00 282 ALA A N 1
ATOM 2086 C CA . ALA A 1 282 ? -15.079 -6.810 9.879 1.00 96.00 282 ALA A CA 1
ATOM 2087 C C . ALA A 1 282 ? -14.089 -7.727 9.137 1.00 96.00 282 ALA A C 1
ATOM 2089 O O . ALA A 1 282 ? -13.616 -7.364 8.061 1.00 96.00 282 ALA A O 1
ATOM 2090 N N . GLN A 1 283 ? -13.805 -8.919 9.672 1.00 98.00 283 GLN A N 1
ATOM 2091 C CA . GLN A 1 283 ? -12.979 -9.928 9.002 1.00 98.00 283 GLN A CA 1
ATOM 2092 C C . GLN A 1 283 ? -13.602 -10.358 7.668 1.00 98.00 283 GLN A C 1
ATOM 2094 O O . GLN A 1 283 ? -12.907 -10.384 6.654 1.00 98.00 283 GLN A O 1
ATOM 2099 N N . GLU A 1 284 ? -14.906 -10.637 7.647 1.00 98.19 284 GLU A N 1
ATOM 2100 C CA . GLU A 1 284 ? -15.633 -10.999 6.425 1.00 98.19 284 GLU A CA 1
ATOM 2101 C C . GLU A 1 284 ? -15.625 -9.864 5.386 1.00 98.19 284 GLU A C 1
ATOM 2103 O O . GLU A 1 284 ? -15.379 -10.092 4.203 1.00 98.19 284 GLU A O 1
ATOM 2108 N N . ALA A 1 285 ? -15.812 -8.614 5.814 1.00 97.56 285 ALA A N 1
ATOM 2109 C CA . ALA A 1 285 ? -15.732 -7.467 4.911 1.00 97.56 285 ALA A CA 1
ATOM 2110 C C . ALA A 1 285 ? -14.334 -7.322 4.279 1.00 97.56 285 ALA A C 1
ATOM 2112 O O . ALA A 1 285 ? -14.216 -6.984 3.100 1.00 97.56 285 ALA A O 1
ATOM 2113 N N . LEU A 1 286 ? -13.267 -7.612 5.033 1.00 97.00 286 LEU A N 1
ATOM 2114 C CA . LEU A 1 286 ? -11.893 -7.576 4.522 1.00 97.00 286 LEU A CA 1
ATOM 2115 C C . LEU A 1 286 ? -11.618 -8.697 3.511 1.00 97.00 286 LEU A C 1
ATOM 2117 O O . LEU A 1 286 ? -10.963 -8.446 2.498 1.00 97.00 286 LEU A O 1
ATOM 2121 N N . THR A 1 287 ? -12.138 -9.908 3.721 1.00 97.81 287 THR A N 1
ATOM 2122 C CA . THR A 1 287 ? -11.985 -11.006 2.746 1.00 97.81 287 THR A CA 1
ATOM 2123 C C . THR A 1 287 ? -12.789 -10.751 1.467 1.00 97.81 287 THR A C 1
ATOM 2125 O O . THR A 1 287 ? -12.298 -11.016 0.363 1.00 97.81 287 THR A O 1
ATOM 2128 N N . GLN A 1 288 ? -13.982 -10.159 1.581 1.00 97.75 288 GLN A N 1
ATOM 2129 C CA . GLN A 1 288 ? -14.765 -9.697 0.431 1.00 97.75 288 GLN A CA 1
ATOM 2130 C C . GLN A 1 288 ? -14.026 -8.594 -0.345 1.00 97.75 288 GLN A C 1
ATOM 2132 O O . GLN A 1 288 ? -13.905 -8.682 -1.569 1.00 97.75 288 GLN A O 1
ATOM 2137 N N . ALA A 1 289 ? -13.462 -7.600 0.350 1.00 95.56 289 ALA A N 1
ATOM 2138 C CA . ALA A 1 289 ? -12.675 -6.531 -0.267 1.00 95.56 289 ALA A CA 1
ATOM 2139 C C . ALA A 1 289 ? -11.430 -7.068 -0.993 1.00 95.56 289 ALA A C 1
ATOM 2141 O O . ALA A 1 289 ? -11.182 -6.698 -2.140 1.00 95.56 289 ALA A O 1
ATOM 2142 N N . MET A 1 290 ? -10.690 -7.999 -0.379 1.00 97.81 290 MET A N 1
ATOM 2143 C CA . MET A 1 290 ? -9.560 -8.686 -1.020 1.00 97.81 290 MET A CA 1
ATOM 2144 C C . MET A 1 290 ? -9.984 -9.357 -2.334 1.00 97.81 290 MET A C 1
ATOM 2146 O O . MET A 1 290 ? -9.316 -9.212 -3.358 1.00 97.81 290 MET A O 1
ATOM 2150 N N . THR A 1 291 ? -11.116 -10.066 -2.325 1.00 97.88 291 THR A N 1
ATOM 2151 C CA . THR A 1 291 ? -11.653 -10.735 -3.519 1.00 97.88 291 THR A CA 1
ATOM 2152 C C . THR A 1 291 ? -12.003 -9.723 -4.613 1.00 97.88 291 THR A C 1
ATOM 2154 O O . THR A 1 291 ? -11.675 -9.942 -5.781 1.00 97.88 291 THR A O 1
ATOM 2157 N N . ALA A 1 292 ? -12.598 -8.585 -4.245 1.00 97.56 292 ALA A N 1
ATOM 2158 C CA . ALA A 1 292 ? -12.907 -7.505 -5.179 1.00 97.56 292 ALA A CA 1
ATOM 2159 C C . ALA A 1 292 ? -11.641 -6.882 -5.798 1.00 97.56 292 ALA A C 1
ATOM 2161 O O . ALA A 1 292 ? -11.598 -6.675 -7.012 1.00 97.56 292 ALA A O 1
ATOM 2162 N N . PHE A 1 293 ? -10.587 -6.642 -5.009 1.00 97.12 293 PHE A N 1
ATOM 2163 C CA . PHE A 1 293 ? -9.312 -6.135 -5.529 1.00 97.12 293 PHE A CA 1
ATOM 2164 C C . PHE A 1 293 ? -8.623 -7.129 -6.469 1.00 97.12 293 PHE A C 1
ATOM 2166 O O . PHE A 1 293 ? -8.120 -6.726 -7.518 1.00 97.12 293 PHE A O 1
ATOM 2173 N N . ASN A 1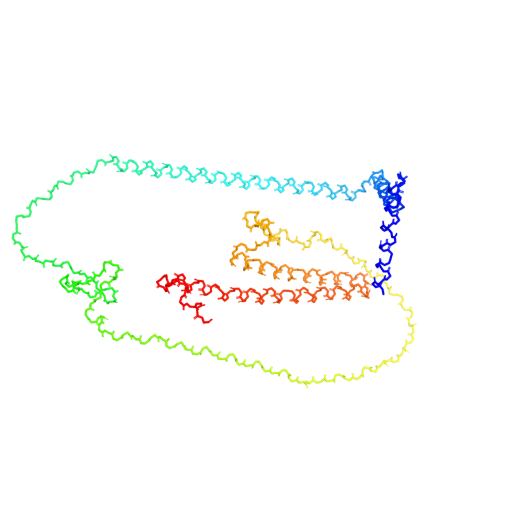 294 ? -8.665 -8.427 -6.160 1.00 97.94 294 ASN A N 1
ATOM 2174 C CA . ASN A 1 294 ? -8.146 -9.467 -7.053 1.00 97.94 294 ASN A CA 1
ATOM 2175 C C . ASN A 1 294 ? -8.923 -9.527 -8.377 1.00 97.94 294 ASN A C 1
ATOM 2177 O O . ASN A 1 294 ? -8.320 -9.641 -9.445 1.00 97.94 294 ASN A O 1
ATOM 2181 N N . ALA A 1 295 ? -10.252 -9.400 -8.331 1.00 96.75 295 ALA A N 1
ATOM 2182 C CA . ALA A 1 295 ? -11.080 -9.344 -9.534 1.00 96.75 295 ALA A CA 1
ATOM 2183 C C . ALA A 1 295 ? -10.773 -8.100 -10.389 1.00 96.75 295 ALA A C 1
ATOM 2185 O O . ALA A 1 295 ? -10.661 -8.203 -11.613 1.00 96.75 295 ALA A O 1
ATOM 2186 N N . ALA A 1 296 ? -10.581 -6.939 -9.754 1.00 95.50 296 ALA A N 1
ATOM 2187 C CA . ALA A 1 296 ? -10.174 -5.712 -10.436 1.00 95.50 296 ALA A CA 1
ATOM 2188 C C . ALA A 1 296 ? -8.796 -5.862 -11.103 1.00 95.50 296 ALA A C 1
ATOM 2190 O O . ALA A 1 296 ? -8.638 -5.517 -12.273 1.00 95.50 296 ALA A O 1
ATOM 2191 N N . ASN A 1 297 ? -7.822 -6.446 -10.403 1.00 95.69 297 ASN A N 1
ATOM 2192 C CA . ASN A 1 297 ? -6.494 -6.726 -10.945 1.00 95.69 297 ASN A CA 1
ATOM 2193 C C . ASN A 1 297 ? -6.553 -7.663 -12.169 1.00 95.69 297 ASN A C 1
ATOM 2195 O O . ASN A 1 297 ? -5.961 -7.378 -13.212 1.00 95.69 297 ASN A O 1
ATOM 2199 N N . ALA A 1 298 ? -7.344 -8.738 -12.093 1.00 95.38 298 ALA A N 1
ATOM 2200 C CA . ALA A 1 298 ? -7.555 -9.638 -13.226 1.00 95.38 298 ALA A CA 1
ATOM 2201 C C . ALA A 1 298 ? -8.168 -8.912 -14.438 1.00 95.38 298 ALA A C 1
ATOM 2203 O O . ALA A 1 298 ? -7.765 -9.153 -15.578 1.00 95.38 298 ALA A O 1
ATOM 2204 N N . ALA A 1 299 ? -9.109 -7.989 -14.211 1.00 93.19 299 ALA A N 1
ATOM 2205 C CA . ALA A 1 299 ? -9.679 -7.172 -15.278 1.00 93.19 299 ALA A CA 1
ATOM 2206 C C . ALA A 1 299 ? -8.643 -6.221 -15.902 1.00 93.19 299 ALA A C 1
ATOM 2208 O O . ALA A 1 299 ? -8.531 -6.182 -17.127 1.00 93.19 299 ALA A O 1
ATOM 2209 N N . LEU A 1 300 ? -7.849 -5.525 -15.082 1.00 90.75 300 LEU A N 1
ATOM 2210 C CA . LEU A 1 300 ? -6.773 -4.633 -15.532 1.00 90.75 300 LEU A CA 1
ATOM 2211 C C . LEU A 1 300 ? -5.684 -5.380 -16.313 1.00 90.75 300 LEU A C 1
ATOM 2213 O O . LEU A 1 300 ? -5.217 -4.891 -17.338 1.00 90.75 300 LEU A O 1
ATOM 2217 N N . THR A 1 301 ? -5.332 -6.594 -15.892 1.00 93.31 301 THR A N 1
ATOM 2218 C CA . THR A 1 301 ? -4.316 -7.420 -16.564 1.00 93.31 301 THR A CA 1
ATOM 2219 C C . THR A 1 301 ? -4.724 -7.772 -17.997 1.00 93.31 301 THR A C 1
ATOM 2221 O O . THR A 1 301 ? -3.881 -7.804 -18.891 1.00 93.31 301 THR A O 1
ATOM 2224 N N . ARG A 1 302 ? -6.024 -7.943 -18.277 1.00 90.69 302 ARG A N 1
ATOM 2225 C CA . ARG A 1 302 ? -6.498 -8.141 -19.660 1.00 90.69 302 ARG A CA 1
ATOM 2226 C C . ARG A 1 302 ? -6.189 -6.937 -20.553 1.00 90.69 302 ARG A C 1
ATOM 2228 O O . ARG A 1 302 ? -5.865 -7.125 -21.722 1.00 90.69 302 ARG A O 1
ATOM 2235 N N . HIS A 1 303 ? -6.209 -5.720 -20.011 1.00 87.81 303 HIS A N 1
ATOM 2236 C CA . HIS A 1 303 ? -5.850 -4.517 -20.765 1.00 87.81 303 HIS A CA 1
ATOM 2237 C C . HIS A 1 303 ? -4.347 -4.414 -21.065 1.00 87.81 303 HIS A C 1
ATOM 2239 O O . HIS A 1 303 ? -3.987 -3.778 -22.054 1.00 87.81 303 HIS A O 1
ATOM 2245 N N . VAL A 1 304 ? -3.482 -5.080 -20.289 1.00 87.12 304 VAL A N 1
ATOM 2246 C CA . VAL A 1 304 ? -2.040 -5.168 -20.592 1.00 87.12 304 VAL A CA 1
ATOM 2247 C C . VAL A 1 304 ? -1.827 -5.902 -21.911 1.00 87.12 304 VAL A C 1
ATOM 2249 O O . VAL A 1 304 ? -1.172 -5.370 -22.794 1.00 87.12 304 VAL A O 1
ATOM 2252 N N . SER A 1 305 ? -2.491 -7.047 -22.109 1.00 80.81 305 SER A N 1
ATOM 2253 C CA . SER A 1 305 ? -2.376 -7.802 -23.368 1.00 80.81 305 SER A CA 1
ATOM 2254 C C . SER A 1 305 ? -2.819 -6.999 -24.597 1.00 80.81 305 SER A C 1
ATOM 2256 O O . SER A 1 305 ? -2.240 -7.129 -25.671 1.00 80.81 305 SER A O 1
ATOM 2258 N N . VAL A 1 306 ? -3.814 -6.120 -24.431 1.00 80.12 306 VAL A N 1
ATOM 2259 C CA . VAL A 1 306 ? -4.268 -5.212 -25.489 1.00 80.12 306 VAL A CA 1
ATOM 2260 C C . VAL A 1 306 ? -3.200 -4.159 -25.776 1.00 80.12 306 VAL A C 1
ATOM 2262 O O . VAL A 1 306 ? -2.892 -3.912 -26.938 1.00 80.12 306 VAL A O 1
ATOM 2265 N N . SER A 1 307 ? -2.614 -3.561 -24.735 1.00 76.00 307 SER A N 1
ATOM 2266 C CA . SER A 1 307 ? -1.499 -2.615 -24.872 1.00 76.00 307 SER A CA 1
ATOM 2267 C C . SER A 1 307 ? -0.305 -3.249 -25.588 1.00 76.00 307 SER A C 1
ATOM 2269 O O . SER A 1 307 ? 0.221 -2.660 -26.529 1.00 76.00 307 SER A O 1
ATOM 2271 N N . ASP A 1 308 ? 0.082 -4.459 -25.190 1.00 78.81 308 ASP A N 1
ATOM 2272 C CA . ASP A 1 308 ? 1.210 -5.187 -25.775 1.00 78.81 308 ASP A CA 1
ATOM 2273 C C . ASP A 1 308 ? 0.938 -5.561 -27.237 1.00 78.81 308 ASP A C 1
ATOM 2275 O O . ASP A 1 308 ? 1.815 -5.418 -28.085 1.00 78.81 308 ASP A O 1
ATOM 2279 N N . ALA A 1 309 ? -0.294 -5.964 -27.566 1.00 79.56 309 ALA A N 1
ATOM 2280 C CA . ALA A 1 309 ? -0.693 -6.251 -28.942 1.00 79.56 309 ALA A CA 1
ATOM 2281 C C . ALA A 1 309 ? -0.624 -5.009 -29.849 1.00 79.56 309 ALA A C 1
ATOM 2283 O O . ALA A 1 309 ? -0.232 -5.129 -31.011 1.00 79.56 309 ALA A O 1
ATOM 2284 N N . TYR A 1 310 ? -0.968 -3.824 -29.327 1.00 77.50 310 TYR A N 1
ATOM 2285 C CA . TYR A 1 310 ? -0.801 -2.560 -30.053 1.00 77.50 310 TYR A CA 1
ATOM 2286 C C . TYR A 1 310 ? 0.672 -2.172 -30.200 1.00 77.50 310 TYR A C 1
ATOM 2288 O O . TYR A 1 310 ? 1.078 -1.752 -31.278 1.00 77.50 310 TYR A O 1
ATOM 2296 N N . ALA A 1 311 ? 1.482 -2.346 -29.154 1.00 76.25 311 ALA A N 1
ATOM 2297 C CA . ALA A 1 311 ? 2.918 -2.074 -29.217 1.00 76.25 311 ALA A CA 1
ATOM 2298 C C . ALA A 1 311 ? 3.649 -3.017 -30.191 1.00 76.25 311 ALA A C 1
ATOM 2300 O O . ALA A 1 311 ? 4.588 -2.608 -30.867 1.00 76.25 311 ALA A O 1
ATOM 2301 N N . ALA A 1 312 ? 3.200 -4.269 -30.307 1.00 83.62 312 ALA A N 1
ATOM 2302 C CA . ALA A 1 312 ? 3.758 -5.236 -31.248 1.00 83.62 312 ALA A CA 1
ATOM 2303 C C . ALA A 1 312 ? 3.384 -4.951 -32.716 1.00 83.62 312 ALA A C 1
ATOM 2305 O O . ALA A 1 312 ? 4.089 -5.402 -33.613 1.00 83.62 312 ALA A O 1
ATOM 2306 N N . ASN A 1 313 ? 2.300 -4.208 -32.972 1.00 82.12 313 ASN A N 1
ATOM 2307 C CA . ASN A 1 313 ? 1.799 -3.914 -34.318 1.00 82.12 313 ASN A CA 1
ATOM 2308 C C . ASN A 1 313 ? 1.687 -2.400 -34.542 1.00 82.12 313 ASN A C 1
ATOM 2310 O O . ASN A 1 313 ? 0.591 -1.866 -34.720 1.00 82.12 313 ASN A O 1
ATOM 2314 N N . HIS A 1 314 ? 2.829 -1.708 -34.549 1.00 69.88 314 HIS A N 1
ATOM 2315 C CA . HIS A 1 314 ? 2.885 -0.258 -34.773 1.00 69.88 314 HIS A CA 1
ATOM 2316 C C . HIS A 1 314 ? 2.273 0.187 -36.117 1.00 69.88 314 HIS A C 1
ATOM 2318 O O . HIS A 1 314 ? 1.769 1.304 -36.210 1.00 69.88 314 HIS A O 1
ATOM 2324 N N . ASP A 1 315 ? 2.240 -0.697 -37.119 1.00 71.06 315 ASP A N 1
ATOM 2325 C CA . ASP A 1 315 ? 1.706 -0.418 -38.459 1.00 71.06 315 ASP A CA 1
ATOM 2326 C C . ASP A 1 315 ? 0.178 -0.583 -38.564 1.00 71.06 315 ASP A C 1
ATOM 2328 O O . ASP A 1 315 ? -0.398 -0.347 -39.626 1.00 71.06 315 ASP A O 1
ATOM 2332 N N . ALA A 1 316 ? -0.512 -0.970 -37.481 1.00 64.25 316 ALA A N 1
ATOM 2333 C CA . ALA A 1 316 ? -1.961 -1.217 -37.484 1.00 64.25 316 ALA A CA 1
ATOM 2334 C C . ALA A 1 316 ? -2.831 0.048 -37.683 1.00 64.25 316 ALA A C 1
ATOM 2336 O O . ALA A 1 316 ? -4.058 -0.052 -37.705 1.00 64.25 316 ALA A O 1
ATOM 2337 N N . GLY A 1 317 ? -2.213 1.219 -37.873 1.00 51.34 317 GLY A N 1
ATOM 233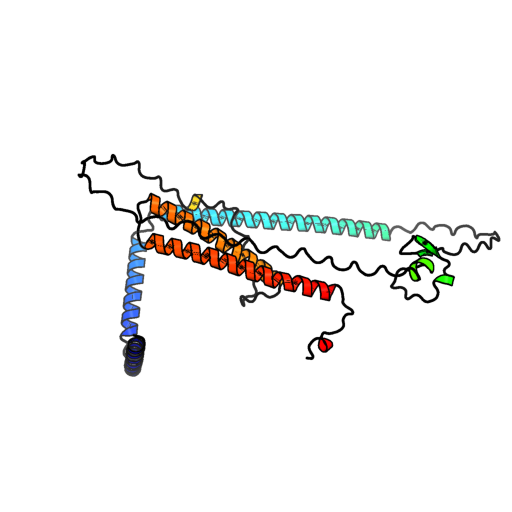8 C CA . GLY A 1 317 ? -2.886 2.485 -38.154 1.00 51.34 317 GLY A CA 1
ATOM 2339 C C . GLY A 1 317 ? -3.557 3.113 -36.930 1.00 51.34 317 GLY A C 1
ATOM 2340 O O . GLY A 1 317 ? -3.895 2.450 -35.946 1.00 51.34 317 GLY A O 1
ATOM 2341 N N . ASP A 1 318 ? -3.756 4.431 -36.983 1.00 55.16 318 ASP A N 1
ATOM 2342 C CA . ASP A 1 318 ? -4.470 5.160 -35.939 1.00 55.16 318 ASP A CA 1
ATOM 2343 C C . ASP A 1 318 ? -5.923 4.669 -35.853 1.00 55.16 318 ASP A C 1
ATOM 2345 O O . ASP A 1 318 ? -6.611 4.515 -36.862 1.00 55.16 318 ASP A O 1
ATOM 2349 N N . LYS A 1 319 ? -6.406 4.442 -34.624 1.00 50.50 319 LYS A N 1
ATOM 2350 C CA . LYS A 1 319 ? -7.684 3.784 -34.267 1.00 50.50 319 LYS A CA 1
ATOM 2351 C C . LYS A 1 319 ? -8.968 4.389 -34.862 1.00 50.50 319 LYS A C 1
ATOM 2353 O O . LYS A 1 319 ? -10.049 3.896 -34.549 1.00 50.50 319 LYS A O 1
ATOM 2358 N N . GLN A 1 320 ? -8.886 5.406 -35.719 1.00 53.19 320 GLN A N 1
ATOM 2359 C CA . GLN A 1 320 ? -10.048 6.012 -36.372 1.00 53.19 320 GLN A CA 1
ATOM 2360 C C . GLN A 1 320 ? -10.883 5.002 -37.173 1.00 53.19 320 GLN A C 1
ATOM 2362 O O . GLN A 1 320 ? -12.090 5.190 -37.279 1.00 53.19 320 GLN A O 1
ATOM 2367 N N . PHE A 1 321 ? -10.282 3.917 -37.674 1.00 40.72 321 PHE A N 1
ATOM 2368 C CA . PHE A 1 321 ? -11.002 2.888 -38.433 1.00 40.72 321 PHE A CA 1
ATOM 2369 C C . PHE A 1 321 ? -11.716 1.834 -37.558 1.00 40.72 321 PHE A C 1
ATOM 2371 O O . PHE A 1 321 ? -12.611 1.157 -38.042 1.00 40.72 321 PHE A O 1
ATOM 2378 N N . VAL A 1 322 ? -11.345 1.680 -36.277 1.00 44.94 322 VAL A N 1
ATOM 2379 C CA . VAL A 1 322 ? -11.878 0.622 -35.379 1.00 44.94 322 VAL A CA 1
ATOM 2380 C C . VAL A 1 322 ? -12.964 1.152 -34.432 1.00 44.94 322 VAL A C 1
ATOM 2382 O O . VAL A 1 322 ? -13.683 0.378 -33.810 1.00 44.94 322 VAL A O 1
ATOM 2385 N N . THR A 1 323 ? -13.112 2.473 -34.313 1.00 37.81 323 THR A N 1
ATOM 2386 C CA . THR A 1 323 ? -14.117 3.112 -33.444 1.00 37.81 323 THR A CA 1
ATOM 2387 C C . THR A 1 323 ? -15.316 3.699 -34.198 1.00 37.81 323 THR A C 1
ATOM 2389 O O . THR A 1 323 ? -16.100 4.418 -33.585 1.00 37.81 323 THR A O 1
ATOM 2392 N N . GLN A 1 324 ? -15.447 3.451 -35.506 1.00 32.56 324 GLN A N 1
ATOM 2393 C CA . GLN A 1 324 ? -16.642 3.803 -36.281 1.00 32.56 324 GLN A CA 1
ATOM 2394 C C . GLN A 1 324 ? -17.524 2.564 -36.465 1.00 32.56 324 GLN A C 1
ATOM 2396 O O . GLN A 1 324 ? -17.403 1.873 -37.468 1.00 32.56 324 GLN A O 1
ATOM 2401 N N . ASP A 1 325 ? -18.389 2.320 -35.484 1.00 35.47 325 ASP A N 1
ATOM 2402 C CA . ASP A 1 325 ? -19.693 1.664 -35.645 1.00 35.47 325 ASP A CA 1
ATOM 2403 C C . ASP A 1 325 ? -20.714 2.436 -34.793 1.00 35.47 325 ASP A C 1
ATOM 2405 O O . ASP A 1 325 ? -20.390 2.746 -33.619 1.00 35.47 325 ASP A O 1
#

Secondary structure (DSSP, 8-state):
-HHHHHHHHHHHHHHHHHHHHTTPPPHHHHHHHHHHHHHHHHHHHHHHT---HHHHHHHHHHHHHHHHHHHHHHHHHHHHHHHHHHHHHHHHHHHHHHHHHHHSPPP--PPPPP------------EEPTTT--EE-GGGGTT--TTS----HHHHHS--PPP---------PPPPPPP----PPP-PPPP-----------PPPP----GGGSS-TT-SPPPPPGGGS-TT----SHHHHHHHHHHHHHHHHHHHHHHHHHHHHHHHTT--SHHHHHHHHHHHHHHHHHHHHHHHHHHHHHHHHHHHHHHH-GGG--GGGTS--